Protein AF-A0A1V5VGR6-F1 (afdb_monomer_lite)

Foldseek 3Di:
DDDDDDDDDDDDDDDDDDDDDPPDPPDDPPDPPPLFFDQLVSFAVDNDADPVGRRGDDDPDDDDPFAADPQADALVNDDQWDFQPQADPQWGTFIDRSSVVQQVCNLGRRPCLQAPPDDHPDDGDDLCVQADQDDDRRDPPRHHPVVSCCCSPVVLCCLFVVDPDPLQGTDGVPDDHDDDPDDFQDQQDWDWDQAVVLRQWIFIDGPCCCCQAVVDRPNVQNRNPRPNLRRHPCPDPPDDNDPPSCVVCVHNPNVCVVCVPPDPPVGIDSDHDPDPPPQCVVVVGGQPDQRVPDGSCLQQVPHPVDDQDPDPCSNVPDDWLVPDQCCVRVNDDDDPVRSPDTPCVQQPPHPRDDRACCVPDPPAGPPVHDDDD

Secondary structure (DSSP, 8-state):
---------------------------PPP------TT-HHHHBSSSS--SS---BPPP------SSPPTTPPPGGGS-SEEEE--S-TTBPPEEEEHHHHHHHHTTTTGGGGT-TT--TTSPPPPHHHHS-SS--TT-TTS--HHHHHHHHHHHHHHHHHS---GGGT--BTTPPPPP---PPP----EEEEE-GGGTT-EEEEEHHHHHHTS---HHHHHTT--THHHH-TT--TT-PPPPPHHHHTSSTTTTHHHHTT--GGGTEESSPPP--S--GGGGT----TTTTTS-GGGT-TT-SSSPPP-STHHHHSS-STTT--HHHHTS-PPPHHHHSS-HHHHSTT-TTSPP-GGGTSTT--TTTSPPP-

Structure (mmCIF, N/CA/C/O backbone):
data_AF-A0A1V5VGR6-F1
#
_entry.id   AF-A0A1V5VGR6-F1
#
loop_
_atom_site.group_PDB
_atom_site.id
_atom_site.type_symbol
_atom_site.label_atom_id
_atom_site.label_alt_id
_atom_site.label_comp_id
_atom_site.label_asym_id
_atom_site.label_entity_id
_atom_site.label_seq_id
_atom_site.pdbx_PDB_ins_code
_atom_site.Cartn_x
_atom_site.Cartn_y
_atom_site.Cartn_z
_atom_site.occupancy
_atom_site.B_iso_or_equiv
_atom_site.auth_seq_id
_atom_site.auth_comp_id
_atom_site.auth_asym_id
_atom_site.auth_atom_id
_atom_site.pdbx_PDB_model_num
ATOM 1 N N . MET A 1 1 ? -33.603 81.632 56.320 1.00 37.22 1 MET A N 1
ATOM 2 C CA . MET A 1 1 ? -32.709 82.493 57.133 1.00 37.22 1 MET A CA 1
ATOM 3 C C . MET A 1 1 ? -31.324 82.509 56.490 1.00 37.22 1 MET A C 1
ATOM 5 O O . MET A 1 1 ? -30.999 81.512 55.868 1.00 37.22 1 MET A O 1
ATOM 9 N N . LEU A 1 2 ? -30.582 83.622 56.616 1.00 36.50 2 LEU A N 1
ATOM 10 C CA . LEU A 1 2 ? -29.109 83.786 56.507 1.00 36.50 2 LEU A CA 1
ATOM 11 C C . LEU A 1 2 ? -28.358 82.795 55.570 1.00 36.50 2 LEU A C 1
ATOM 13 O O . LEU A 1 2 ? -28.169 81.640 55.922 1.00 36.50 2 LEU A O 1
ATOM 17 N N . SER A 1 3 ? -27.983 83.173 54.337 1.00 35.38 3 SER A N 1
ATOM 18 C CA . SER A 1 3 ? -26.787 83.988 53.983 1.00 35.38 3 SER A CA 1
ATOM 19 C C . SER A 1 3 ? -25.470 83.308 54.399 1.00 35.38 3 SER A C 1
ATOM 21 O O . SER A 1 3 ? -25.303 82.980 55.568 1.00 35.38 3 SER A O 1
ATOM 23 N N . LYS A 1 4 ? -24.519 83.017 53.495 1.00 37.50 4 LYS A N 1
ATOM 24 C CA . LYS A 1 4 ? -23.559 83.922 52.799 1.00 37.50 4 LYS A CA 1
ATOM 25 C C . LYS A 1 4 ? -22.909 83.152 51.614 1.00 37.50 4 LYS A C 1
ATOM 27 O O . LYS A 1 4 ? -22.883 81.932 51.689 1.00 37.50 4 LYS A O 1
ATOM 32 N N . PHE A 1 5 ? -22.320 83.697 50.537 1.00 34.00 5 PHE A N 1
ATOM 33 C CA . PHE A 1 5 ? -22.155 85.048 49.951 1.00 34.00 5 PHE A CA 1
ATOM 34 C C . PHE A 1 5 ? -22.025 84.876 48.401 1.00 34.00 5 PHE A C 1
ATOM 36 O O . PHE A 1 5 ? -21.950 83.744 47.925 1.00 34.00 5 PHE A O 1
ATOM 43 N N . LYS A 1 6 ? -21.991 85.950 47.593 1.00 34.44 6 LYS A N 1
ATOM 44 C CA . LYS A 1 6 ? -21.875 85.905 46.106 1.00 34.44 6 LYS A CA 1
ATOM 45 C C . LYS A 1 6 ? -20.919 87.005 45.574 1.00 34.44 6 LYS A C 1
ATOM 47 O O . LYS A 1 6 ? -20.571 87.894 46.344 1.00 34.44 6 LYS A O 1
ATOM 52 N N . ILE A 1 7 ? -20.697 87.013 44.241 1.00 37.25 7 ILE A N 1
ATOM 53 C CA . ILE A 1 7 ? -20.136 88.100 43.376 1.00 37.25 7 ILE A CA 1
ATOM 54 C C . ILE A 1 7 ? -18.585 88.196 43.344 1.00 37.25 7 ILE A C 1
ATOM 56 O O . ILE A 1 7 ? -17.992 88.065 44.411 1.00 37.25 7 ILE A O 1
ATOM 60 N N . PRO A 1 8 ? -17.911 88.530 42.206 1.00 48.94 8 PRO A N 1
ATOM 61 C CA . PRO A 1 8 ? -18.209 88.393 40.754 1.00 48.94 8 PRO A CA 1
ATOM 62 C C . PRO A 1 8 ? -17.253 87.353 40.079 1.00 48.94 8 PRO A C 1
ATOM 64 O O . PRO A 1 8 ? -16.530 86.662 40.783 1.00 48.94 8 PRO A O 1
ATOM 67 N N . GLY A 1 9 ? -17.160 87.128 38.756 1.00 32.28 9 GLY A N 1
ATOM 68 C CA . GLY A 1 9 ? -17.941 87.592 37.594 1.00 32.28 9 GLY A CA 1
ATOM 69 C C . GLY A 1 9 ? -17.104 88.293 36.498 1.00 32.28 9 GLY A C 1
ATOM 70 O O . GLY A 1 9 ? -16.565 89.355 36.778 1.00 32.28 9 GLY A O 1
ATOM 71 N N . ILE A 1 10 ? -17.131 87.768 35.250 1.00 37.75 10 ILE A N 1
ATOM 72 C CA . ILE A 1 10 ? -16.552 88.351 33.999 1.00 37.75 10 ILE A CA 1
ATOM 73 C C . ILE A 1 10 ? -14.993 88.332 34.016 1.00 37.75 10 ILE A C 1
ATOM 75 O O . ILE A 1 10 ? -14.391 88.720 35.003 1.00 37.75 10 ILE A O 1
ATOM 79 N N . THR A 1 11 ? -14.205 87.836 33.047 1.00 34.62 11 THR A N 1
ATOM 80 C CA . THR A 1 11 ? -14.301 87.537 31.586 1.00 34.62 11 THR A CA 1
ATOM 81 C C . THR A 1 11 ? -13.481 86.226 31.305 1.00 34.62 11 THR A C 1
ATOM 83 O O . THR A 1 11 ? -13.052 85.618 32.279 1.00 34.62 11 THR A O 1
ATOM 86 N N . ALA A 1 12 ? -13.169 85.660 30.118 1.00 33.19 12 ALA A N 1
ATOM 87 C CA . ALA A 1 12 ? -13.383 85.932 28.681 1.00 33.19 12 ALA A CA 1
ATOM 88 C C . ALA A 1 12 ? -13.268 84.630 27.825 1.00 33.19 12 ALA A C 1
ATOM 90 O O . ALA A 1 12 ? -12.940 83.572 28.347 1.00 33.19 12 ALA A O 1
ATOM 91 N N . LEU A 1 13 ? -13.471 84.775 26.504 1.00 34.59 13 LEU A N 1
ATOM 92 C CA . LEU A 1 13 ? -12.905 84.010 25.369 1.00 34.59 13 LEU A CA 1
ATOM 93 C C . LEU A 1 13 ? -12.919 82.460 25.389 1.00 34.59 13 LEU A C 1
ATOM 95 O O . LEU A 1 13 ? -12.053 81.804 25.959 1.00 34.59 13 LEU A O 1
ATOM 99 N N . VAL A 1 14 ? -13.821 81.878 24.589 1.00 38.44 14 VAL A N 1
ATOM 100 C CA . VAL A 1 14 ? -13.720 80.488 24.110 1.00 38.44 14 VAL A CA 1
ATOM 101 C C . VAL A 1 14 ? -12.973 80.476 22.774 1.00 38.44 14 VAL A C 1
ATOM 103 O O . VAL A 1 14 ? -13.405 81.132 21.829 1.00 38.44 14 VAL A O 1
ATOM 106 N N . VAL A 1 15 ? -11.895 79.694 22.673 1.00 36.66 15 VAL A N 1
ATOM 107 C CA . VAL A 1 15 ? -11.240 79.337 21.402 1.00 36.66 15 VAL A CA 1
ATOM 108 C C . VAL A 1 15 ? -11.080 77.819 21.350 1.00 36.66 15 VAL A C 1
ATOM 110 O O . VAL A 1 15 ? -10.752 77.178 22.345 1.00 36.66 15 VAL A O 1
ATOM 113 N N . THR A 1 16 ? -11.379 77.235 20.194 1.00 46.75 16 THR A N 1
ATOM 114 C CA . THR A 1 16 ? -11.487 75.787 19.985 1.00 46.75 16 THR A CA 1
ATOM 115 C C . THR A 1 16 ? -10.144 75.101 19.760 1.00 46.75 16 THR A C 1
ATOM 117 O O . THR A 1 16 ? -9.335 75.591 18.977 1.00 46.75 16 THR A O 1
ATOM 120 N N . LEU A 1 17 ? -10.004 73.870 20.259 1.00 37.22 17 LEU A N 1
ATOM 121 C CA . LEU A 1 17 ? -9.246 72.828 19.562 1.00 37.22 17 LEU A CA 1
ATOM 122 C C . LEU A 1 17 ? -9.955 71.477 19.747 1.00 37.22 17 LEU A C 1
ATOM 124 O O . LEU A 1 17 ? -10.416 71.162 20.842 1.00 37.22 17 LEU A O 1
ATOM 128 N N . GLY A 1 18 ? -10.114 70.716 18.663 1.00 42.09 18 GLY A N 1
ATOM 129 C CA . GLY A 1 18 ? -10.905 69.482 18.651 1.00 42.09 18 GLY A CA 1
ATOM 130 C C . GLY A 1 18 ? -10.063 68.215 18.807 1.00 42.09 18 GLY A C 1
ATOM 131 O O . GLY A 1 18 ? -8.934 68.152 18.328 1.00 42.09 18 GLY A O 1
ATOM 132 N N . ALA A 1 19 ? -10.653 67.179 19.404 1.00 39.41 19 ALA A N 1
ATOM 133 C CA . ALA A 1 19 ? -10.116 65.820 19.420 1.00 39.41 19 ALA A CA 1
ATOM 134 C C . ALA A 1 19 ? -11.198 64.840 18.935 1.00 39.41 19 ALA A C 1
ATOM 136 O O . ALA A 1 19 ? -12.081 64.439 19.693 1.00 39.41 19 ALA A O 1
ATOM 137 N N . ALA A 1 20 ? -11.154 64.477 17.652 1.00 40.44 20 ALA A N 1
ATOM 138 C CA . ALA A 1 20 ? -12.088 63.518 17.069 1.00 40.44 20 ALA A CA 1
ATOM 139 C C . ALA A 1 20 ? -11.688 62.084 17.456 1.00 40.44 20 ALA A C 1
ATOM 141 O O . ALA A 1 20 ? -10.832 61.475 16.816 1.00 40.44 20 ALA A O 1
ATOM 142 N N . MET A 1 21 ? -12.305 61.531 18.505 1.00 38.16 21 MET A N 1
ATOM 143 C CA . MET A 1 21 ? -12.135 60.114 18.838 1.00 38.16 21 MET A CA 1
ATOM 144 C C . MET A 1 21 ? -12.895 59.238 17.839 1.00 38.16 21 MET A C 1
ATOM 146 O O . MET A 1 21 ? -14.117 59.103 17.903 1.00 38.16 21 MET A O 1
ATOM 150 N N . ILE A 1 22 ? -12.151 58.621 16.920 1.00 39.50 22 ILE A N 1
ATOM 151 C CA . ILE A 1 22 ? -12.668 57.591 16.018 1.00 39.50 22 ILE A CA 1
ATOM 152 C C . ILE A 1 22 ? -12.921 56.326 16.845 1.00 39.50 22 ILE A C 1
ATOM 154 O O . ILE A 1 22 ? -12.018 55.523 17.079 1.00 39.50 22 ILE A O 1
ATOM 158 N N . PHE A 1 23 ? -14.163 56.141 17.292 1.00 37.88 23 PHE A N 1
ATOM 159 C CA . PHE A 1 23 ? -14.604 54.882 17.883 1.00 37.88 23 PHE A CA 1
ATOM 160 C C . PHE A 1 23 ? -14.699 53.812 16.795 1.00 37.88 23 PHE A C 1
ATOM 162 O O . PHE A 1 23 ? -15.735 53.640 16.156 1.00 37.88 23 PHE A O 1
ATOM 169 N N . ALA A 1 24 ? -13.607 53.074 16.594 1.00 36.62 24 ALA A N 1
ATOM 170 C CA . ALA A 1 24 ? -13.626 51.854 15.804 1.00 36.62 24 ALA A CA 1
ATOM 171 C C . ALA A 1 24 ? -14.587 50.849 16.463 1.00 36.62 24 ALA A C 1
ATOM 173 O O . ALA A 1 24 ? -14.276 50.264 17.504 1.00 36.62 24 ALA A O 1
ATOM 174 N N . SER A 1 25 ? -15.768 50.655 15.872 1.00 36.66 25 SER A N 1
ATOM 175 C CA . SER A 1 25 ? -16.687 49.596 16.282 1.00 36.66 25 SER A CA 1
ATOM 176 C C . SER A 1 25 ? -16.075 48.241 15.948 1.00 36.66 25 SER A C 1
ATOM 178 O O . SER A 1 25 ? -16.246 47.722 14.850 1.00 36.66 25 SER A O 1
ATOM 180 N N . ALA A 1 26 ? -15.370 47.658 16.916 1.00 35.12 26 ALA A N 1
ATOM 181 C CA . ALA A 1 26 ? -15.032 46.247 16.880 1.00 35.12 26 ALA A CA 1
ATOM 182 C C . ALA A 1 26 ? -16.340 45.443 16.867 1.00 35.12 26 ALA A C 1
ATOM 184 O O . ALA A 1 26 ? -17.045 45.372 17.880 1.00 35.12 26 ALA A O 1
ATOM 185 N N . GLU A 1 27 ? -16.678 44.863 15.714 1.00 35.22 27 GLU A N 1
ATOM 186 C CA . GLU A 1 27 ? -17.784 43.920 15.605 1.00 35.22 27 GLU A CA 1
ATOM 187 C C . GLU A 1 27 ? -17.536 42.775 16.588 1.00 35.22 27 GLU A C 1
ATOM 189 O O . GLU A 1 27 ? -16.586 42.000 16.453 1.00 35.22 27 GLU A O 1
ATOM 194 N N . LYS A 1 28 ? -18.375 42.682 17.625 1.00 33.06 28 LYS A N 1
ATOM 195 C CA . LYS A 1 28 ? -18.312 41.556 18.557 1.00 33.06 28 LYS A CA 1
ATOM 196 C C . LYS A 1 28 ? -18.567 40.286 17.741 1.00 33.06 28 LYS A C 1
ATOM 198 O O . LYS A 1 28 ? -19.611 40.230 17.086 1.00 33.06 28 LYS A O 1
ATOM 203 N N . PRO A 1 29 ? -17.673 39.279 17.770 1.00 33.53 29 PRO A N 1
ATOM 204 C CA . PRO A 1 29 ? -17.875 38.060 17.001 1.00 33.53 29 PRO A CA 1
ATOM 205 C C . PRO A 1 29 ? -19.223 37.460 17.391 1.00 33.53 29 PRO A C 1
ATOM 207 O O . PRO A 1 29 ? -19.496 37.264 18.578 1.00 33.53 29 PRO A O 1
ATOM 210 N N . SER A 1 30 ? -20.080 37.241 16.389 1.00 34.50 30 SER A N 1
ATOM 211 C CA . SER A 1 30 ? -21.463 36.819 16.604 1.00 34.50 30 SER A CA 1
ATOM 212 C C . SER A 1 30 ? -21.488 35.582 17.495 1.00 34.50 30 SER A C 1
ATOM 214 O O . SER A 1 30 ? -20.904 34.552 17.147 1.00 34.50 30 SER A O 1
ATOM 216 N N . ALA A 1 31 ? -22.120 35.705 18.665 1.00 36.91 31 ALA A N 1
ATOM 217 C CA . ALA A 1 31 ? -22.169 34.634 19.647 1.00 36.91 31 ALA A CA 1
ATOM 218 C C . ALA A 1 31 ? -22.858 33.426 19.007 1.00 36.91 31 ALA A C 1
ATOM 220 O O . ALA A 1 31 ? -24.071 33.443 18.773 1.00 36.91 31 ALA A O 1
ATOM 221 N N . SER A 1 32 ? -22.074 32.394 18.680 1.00 41.09 32 SER A N 1
ATOM 222 C CA . SER A 1 32 ? -22.598 31.203 18.024 1.00 41.09 32 SER A CA 1
ATOM 223 C C . SER A 1 32 ? -23.719 30.638 18.890 1.00 41.09 32 SER A C 1
ATOM 225 O O . SER A 1 32 ? -23.536 30.416 20.090 1.00 41.09 32 SER A O 1
ATOM 227 N N . LYS A 1 33 ? -24.912 30.470 18.299 1.00 43.81 33 LYS A N 1
ATOM 228 C CA . LYS A 1 33 ? -26.083 29.943 19.012 1.00 43.81 33 LYS A CA 1
ATOM 229 C C . LYS A 1 33 ? -25.670 28.628 19.659 1.00 43.81 33 LYS A C 1
ATOM 231 O O . LYS A 1 33 ? -25.401 27.662 18.945 1.00 43.81 33 LYS A O 1
ATOM 236 N N . GLN A 1 34 ? -25.555 28.626 20.988 1.00 41.47 34 GLN A N 1
ATOM 237 C CA . GLN A 1 34 ? -24.976 27.498 21.702 1.00 41.47 34 GLN A CA 1
ATOM 238 C C . GLN A 1 34 ? -25.782 26.244 21.377 1.00 41.47 34 GLN A C 1
ATOM 240 O O . GLN A 1 34 ? -26.989 26.184 21.602 1.00 41.47 34 GLN A O 1
ATOM 245 N N . ILE A 1 35 ? -25.091 25.255 20.809 1.00 45.81 35 ILE A N 1
ATOM 246 C CA . ILE A 1 35 ? -25.637 23.937 20.494 1.00 45.81 35 ILE A CA 1
ATOM 247 C C . ILE A 1 35 ? -25.940 23.259 21.833 1.00 45.81 35 ILE A C 1
ATOM 249 O O . ILE A 1 35 ? -25.047 22.648 22.430 1.00 45.81 35 ILE A O 1
ATOM 253 N N . LEU A 1 36 ? -27.175 23.448 22.312 1.00 45.81 36 LEU A N 1
ATOM 254 C CA . LEU A 1 36 ? -27.697 22.874 23.547 1.00 45.81 36 LEU A CA 1
ATOM 255 C C . LEU A 1 36 ? -27.819 21.347 23.380 1.00 45.81 36 LEU A C 1
ATOM 257 O O . LEU A 1 36 ? -28.554 20.894 22.491 1.00 45.81 36 LEU A O 1
ATOM 261 N N . PRO A 1 37 ? -27.114 20.550 24.203 1.00 48.41 37 PRO A N 1
ATOM 262 C CA . PRO A 1 37 ? -27.263 19.099 24.220 1.00 48.41 37 PRO A CA 1
ATOM 263 C C . PRO A 1 37 ? -28.696 18.679 24.585 1.00 48.41 37 PRO A C 1
ATOM 265 O O . PRO A 1 37 ? -29.406 19.398 25.286 1.00 48.41 37 PRO A O 1
ATOM 268 N N . GLY A 1 38 ? -29.118 17.498 24.127 1.00 56.50 38 GLY A N 1
ATOM 269 C CA . GLY A 1 38 ? -30.353 16.855 24.596 1.00 56.50 38 GLY A CA 1
ATOM 270 C C . GLY A 1 38 ? -31.677 17.289 23.948 1.00 56.50 38 GLY A C 1
ATOM 271 O O . GLY A 1 38 ? -32.722 16.841 24.410 1.00 56.50 38 GLY A O 1
ATOM 272 N N . LYS A 1 39 ? -31.679 18.107 22.883 1.00 66.81 39 LYS A N 1
ATOM 273 C CA . LYS A 1 39 ? -32.886 18.378 22.067 1.00 66.81 39 LYS A CA 1
ATOM 274 C C . LYS A 1 39 ? -32.809 17.720 20.690 1.00 66.81 39 LYS A C 1
ATOM 276 O O . LYS A 1 39 ? -31.741 17.681 20.082 1.00 66.81 39 LYS A O 1
ATOM 281 N N . CYS A 1 40 ? -33.944 17.241 20.178 1.00 68.50 40 CYS A N 1
ATOM 282 C CA . CYS A 1 40 ? -34.013 16.544 18.890 1.00 68.50 40 CYS A CA 1
ATOM 283 C C . CYS A 1 40 ? -33.659 17.485 17.728 1.00 68.50 40 CYS A C 1
ATOM 285 O O . CYS A 1 40 ? -32.845 17.151 16.869 1.00 68.50 40 CYS A O 1
ATOM 287 N N . GLU A 1 41 ? -34.175 18.712 17.759 1.00 70.81 41 GLU A N 1
ATOM 288 C CA . GLU A 1 41 ? -33.964 19.746 16.740 1.00 70.81 41 GLU A CA 1
ATOM 289 C C . GLU A 1 41 ? -32.490 20.148 16.588 1.00 70.81 41 GLU A C 1
ATOM 291 O O . GLU A 1 41 ? -32.109 20.699 15.554 1.00 70.81 41 GLU A O 1
ATOM 296 N N . THR A 1 42 ? -31.651 19.869 17.593 1.00 66.44 42 THR A N 1
ATOM 297 C CA . THR A 1 42 ? -30.200 20.091 17.553 1.00 66.44 42 THR A CA 1
ATOM 298 C C . THR A 1 42 ? -29.523 19.197 16.507 1.00 66.44 42 THR A C 1
ATOM 300 O O . THR A 1 42 ? -28.624 19.656 15.803 1.00 66.44 42 THR A O 1
ATOM 303 N N . CYS A 1 43 ? -29.977 17.947 16.362 1.00 68.56 43 CYS A N 1
ATOM 304 C CA . CYS A 1 43 ? -29.401 16.955 15.446 1.00 68.56 43 CYS A CA 1
ATOM 305 C C . CYS A 1 43 ? -30.274 16.691 14.210 1.00 68.56 43 CYS A C 1
ATOM 307 O O . CYS A 1 43 ? -29.750 16.293 13.173 1.00 68.56 43 CYS A O 1
ATOM 309 N N . HIS A 1 44 ? -31.582 16.938 14.293 1.00 73.75 44 HIS A N 1
ATOM 310 C CA . HIS A 1 44 ? -32.560 16.630 13.249 1.00 73.75 44 HIS A CA 1
ATOM 311 C C . HIS A 1 44 ? -33.164 17.908 12.645 1.00 73.75 44 HIS A C 1
ATOM 313 O O . HIS A 1 44 ? -33.338 18.912 13.342 1.00 73.75 44 HIS A O 1
ATOM 319 N N . VAL A 1 45 ? -33.477 17.898 11.342 1.00 76.00 45 VAL A N 1
ATOM 320 C CA . VAL A 1 45 ? -34.261 18.978 10.706 1.00 76.00 45 VAL A CA 1
ATOM 321 C C . VAL A 1 45 ? -35.742 18.908 11.082 1.00 76.00 45 VAL A C 1
ATOM 323 O O . VAL A 1 45 ? -36.371 19.956 11.200 1.00 76.00 45 VAL A O 1
ATOM 326 N N . ASN A 1 46 ? -36.256 17.703 11.344 1.00 70.88 46 ASN A N 1
ATOM 327 C CA . ASN A 1 46 ? -37.638 17.441 11.748 1.00 70.88 46 ASN A CA 1
ATOM 328 C C . ASN A 1 46 ? -37.708 17.187 13.265 1.00 70.88 46 ASN A C 1
ATOM 330 O O . ASN A 1 46 ? -36.850 16.492 13.806 1.00 70.88 46 ASN A O 1
ATOM 334 N N . SER A 1 47 ? -38.751 17.677 13.948 1.00 64.75 47 SER A N 1
ATOM 335 C CA . SER A 1 47 ? -38.947 17.440 15.395 1.00 64.75 47 SER A CA 1
ATOM 336 C C . SER A 1 47 ? -39.316 15.995 15.759 1.00 64.75 47 SER A C 1
ATOM 338 O O . SER A 1 47 ? -39.210 15.619 16.922 1.00 64.75 47 SER A O 1
ATOM 340 N N . ILE A 1 48 ? -39.735 15.176 14.787 1.00 69.06 48 ILE A N 1
ATOM 341 C CA . ILE A 1 48 ? -40.034 13.749 14.974 1.00 69.06 48 ILE A CA 1
ATOM 342 C C . ILE A 1 48 ? -39.315 12.952 13.868 1.00 69.06 48 ILE A C 1
ATOM 344 O O . ILE A 1 48 ? -39.877 12.770 12.787 1.00 69.06 48 ILE A O 1
ATOM 348 N N . PRO A 1 49 ? -38.056 12.525 14.080 1.00 64.75 49 PRO A N 1
ATOM 349 C CA . PRO A 1 49 ? -37.363 11.618 13.168 1.00 64.75 49 PRO A CA 1
ATOM 350 C C . PRO A 1 49 ? -37.899 10.184 13.301 1.00 64.75 49 PRO A C 1
ATOM 352 O O . PRO A 1 49 ? -38.449 9.799 14.333 1.00 64.75 49 PRO A O 1
ATOM 355 N N . THR A 1 50 ? -37.690 9.365 12.271 1.00 70.19 50 THR A N 1
ATOM 356 C CA . THR A 1 50 ? -38.062 7.940 12.254 1.00 70.19 50 THR A CA 1
ATOM 357 C C . THR A 1 50 ? -36.825 7.053 12.041 1.00 70.19 50 THR A C 1
ATOM 359 O O . THR A 1 50 ? -35.779 7.549 11.622 1.00 70.19 50 THR A O 1
ATOM 362 N N . PRO A 1 51 ? -36.890 5.733 12.301 1.00 61.19 51 PRO A N 1
ATOM 363 C CA . PRO A 1 51 ? -35.775 4.833 11.993 1.00 61.19 51 PRO A CA 1
ATOM 364 C C . PRO A 1 51 ? -35.475 4.705 10.489 1.00 61.19 51 PRO A C 1
ATOM 366 O O . PRO A 1 51 ? -34.346 4.391 10.123 1.00 61.19 51 PRO A O 1
ATOM 369 N N . SER A 1 52 ? -36.475 4.927 9.627 1.00 67.19 52 SER A N 1
ATOM 370 C CA . SER A 1 52 ? -36.382 4.826 8.163 1.00 67.19 52 SER A CA 1
ATOM 371 C C . SER A 1 52 ? -35.992 6.145 7.488 1.00 67.19 52 SER A C 1
ATOM 373 O O . SER A 1 52 ? -35.145 6.140 6.600 1.00 67.19 52 SER A O 1
ATOM 375 N N . ASP A 1 53 ? -36.551 7.272 7.935 1.00 68.06 53 ASP A N 1
ATOM 376 C CA . ASP A 1 53 ? -36.029 8.616 7.668 1.00 68.06 53 ASP A CA 1
ATOM 377 C C . ASP A 1 53 ? -35.590 9.265 8.983 1.00 68.06 53 ASP A C 1
ATOM 379 O O . ASP A 1 53 ? -36.399 9.789 9.758 1.00 68.06 53 ASP A O 1
ATOM 383 N N . SER A 1 54 ? -34.278 9.228 9.212 1.00 67.50 54 SER A N 1
ATOM 384 C CA . SER A 1 54 ? -33.647 9.822 10.388 1.00 67.50 54 SER A CA 1
ATOM 385 C C . SER A 1 54 ? -33.605 11.351 10.356 1.00 67.50 54 SER A C 1
ATOM 387 O O . SER A 1 54 ? -33.278 11.943 11.380 1.00 67.50 54 SER A O 1
ATOM 389 N N . ALA A 1 55 ? -33.914 12.010 9.231 1.00 74.25 55 ALA A N 1
ATOM 390 C CA . ALA A 1 55 ? -33.992 13.468 9.102 1.00 74.25 55 ALA A CA 1
ATOM 391 C C . ALA A 1 55 ? -32.801 14.239 9.724 1.00 74.25 55 ALA A C 1
ATOM 393 O O . ALA A 1 55 ? -32.972 15.316 10.302 1.00 74.25 55 ALA A O 1
ATOM 394 N N . LEU A 1 56 ? -31.587 13.678 9.671 1.00 72.50 56 LEU A N 1
ATOM 395 C CA . LEU A 1 56 ? -30.401 14.253 10.311 1.00 72.50 56 LEU A CA 1
ATOM 396 C C . LEU A 1 56 ? -29.928 15.527 9.596 1.00 72.50 56 LEU A C 1
ATOM 398 O O . LEU A 1 56 ? -29.819 15.582 8.369 1.00 72.50 56 LEU A O 1
ATOM 402 N N . ARG A 1 57 ? -29.571 16.554 10.375 1.00 66.81 57 ARG A N 1
ATOM 403 C CA . ARG A 1 57 ? -28.841 17.723 9.870 1.00 66.81 57 ARG A CA 1
ATOM 404 C C . ARG A 1 57 ? -27.480 17.265 9.355 1.00 66.81 57 ARG A C 1
ATOM 406 O O . ARG A 1 57 ? -26.780 16.511 10.031 1.00 66.81 57 ARG A O 1
ATOM 413 N N . LYS A 1 58 ? -27.059 17.772 8.190 1.00 56.56 58 LYS A N 1
ATOM 414 C CA . LYS A 1 58 ? -25.671 17.607 7.735 1.00 56.56 58 LYS A CA 1
ATOM 415 C C . LYS A 1 58 ? -24.737 18.174 8.804 1.00 56.56 58 LYS A C 1
ATOM 417 O O . LYS A 1 58 ? -24.882 19.330 9.200 1.00 56.56 58 LYS A O 1
ATOM 422 N N . CYS A 1 59 ? -23.817 17.342 9.284 1.00 53.72 59 CYS A N 1
ATOM 423 C CA . CYS A 1 59 ? -22.919 17.701 10.372 1.00 53.72 59 CYS A CA 1
ATOM 424 C C . CYS A 1 59 ? -22.034 18.893 9.951 1.00 53.72 59 CYS A C 1
ATOM 426 O O . CYS A 1 59 ? -21.361 18.794 8.926 1.00 53.72 59 CYS A O 1
ATOM 428 N N . PRO A 1 60 ? -21.997 20.008 10.707 1.00 49.59 60 PRO A N 1
ATOM 429 C CA . PRO A 1 60 ? -21.194 21.185 10.358 1.00 49.59 60 PRO A CA 1
ATOM 430 C C . PRO A 1 60 ? -19.707 21.035 10.732 1.00 49.59 60 PRO A C 1
ATOM 432 O O . PRO A 1 60 ? -18.955 22.008 10.687 1.00 49.59 60 PRO A O 1
ATOM 435 N N . VAL A 1 61 ? -19.283 19.849 11.182 1.00 53.56 61 VAL A N 1
ATOM 436 C CA . VAL A 1 61 ? -17.964 19.628 11.779 1.00 53.56 61 VAL A CA 1
ATOM 437 C C . VAL A 1 61 ? -16.869 19.592 10.719 1.00 53.56 61 VAL A C 1
ATOM 439 O O . VAL A 1 61 ? -16.862 18.736 9.844 1.00 53.56 61 VAL A O 1
ATOM 442 N N . TYR A 1 62 ? -15.913 20.504 10.900 1.00 49.75 62 TYR A N 1
ATOM 443 C CA . TYR A 1 62 ? -14.514 20.411 10.490 1.00 49.75 62 TYR A CA 1
ATOM 444 C C . TYR A 1 62 ? -14.247 19.855 9.081 1.00 49.75 62 TYR A C 1
ATOM 446 O O . TYR A 1 62 ? -13.953 18.676 8.896 1.00 49.75 62 TYR A O 1
ATOM 454 N N . HIS A 1 63 ? -14.218 20.756 8.099 1.00 51.44 63 HIS A N 1
ATOM 455 C CA . HIS A 1 63 ? -13.450 20.512 6.882 1.00 51.44 63 HIS A CA 1
ATOM 456 C C . HIS A 1 63 ? -11.958 20.573 7.262 1.00 51.44 63 HIS A C 1
ATOM 458 O O . HIS A 1 63 ? -11.505 21.655 7.650 1.00 51.44 63 HIS A O 1
ATOM 464 N N . PRO A 1 64 ? -11.182 19.473 7.188 1.00 53.25 64 PRO A N 1
ATOM 465 C CA . PRO A 1 64 ? -9.733 19.574 7.297 1.00 53.25 64 PRO A CA 1
ATOM 466 C C . PRO A 1 64 ? -9.179 20.431 6.146 1.00 53.25 64 PRO A C 1
ATOM 468 O O . PRO A 1 64 ? -9.827 20.548 5.097 1.00 53.25 64 PRO A O 1
ATOM 471 N N . PRO A 1 65 ? -7.987 21.034 6.303 1.00 54.16 65 PRO A N 1
ATOM 472 C CA . PRO A 1 65 ? -7.299 21.655 5.177 1.00 54.16 65 PRO A CA 1
ATOM 473 C C . PRO A 1 65 ? -7.122 20.638 4.036 1.00 54.16 65 PRO A C 1
ATOM 475 O O . PRO A 1 65 ? -6.934 19.448 4.279 1.00 54.16 65 PRO A O 1
ATOM 478 N N . LYS A 1 66 ? -7.159 21.113 2.781 1.00 51.72 66 LYS A N 1
ATOM 479 C CA . LYS A 1 66 ? -7.076 20.280 1.557 1.00 51.72 66 LYS A CA 1
ATOM 480 C C . LYS A 1 66 ? -5.749 19.513 1.379 1.00 51.72 66 LYS A C 1
ATOM 482 O O . LYS A 1 66 ? -5.582 18.813 0.389 1.00 51.72 66 LYS A O 1
ATOM 487 N N . ALA A 1 67 ? -4.810 19.693 2.298 1.00 56.75 67 ALA A N 1
ATOM 488 C CA . ALA A 1 67 ? -3.568 18.951 2.432 1.00 56.75 67 ALA A CA 1
ATOM 489 C C . ALA A 1 67 ? -3.178 18.938 3.919 1.00 56.75 67 ALA A C 1
ATOM 491 O O . ALA A 1 67 ? -3.562 19.843 4.668 1.00 56.75 67 ALA A O 1
ATOM 492 N N . SER A 1 68 ? -2.377 17.957 4.344 1.00 59.44 68 SER A N 1
ATOM 493 C CA . SER A 1 68 ? -1.658 18.069 5.619 1.00 59.44 68 SER A CA 1
ATOM 494 C C . SER A 1 68 ? -0.797 19.337 5.628 1.00 59.44 68 SER A C 1
ATOM 496 O O . SER A 1 68 ? -0.169 19.634 4.611 1.00 59.44 68 SER A O 1
ATOM 498 N N . PRO A 1 69 ? -0.697 20.059 6.758 1.00 62.75 69 PRO A N 1
ATOM 499 C CA . PRO A 1 69 ? 0.302 21.105 6.911 1.00 62.75 69 PRO A CA 1
ATOM 500 C C . PRO A 1 69 ? 1.719 20.560 6.715 1.00 62.75 69 PRO A C 1
ATOM 502 O O . PRO A 1 69 ? 2.022 19.426 7.094 1.00 62.75 69 PRO A O 1
ATOM 505 N N . GLU A 1 70 ? 2.605 21.408 6.204 1.00 59.00 70 GLU A N 1
ATOM 506 C CA . GLU A 1 70 ? 4.044 21.166 6.243 1.00 59.00 70 GLU A CA 1
ATOM 507 C C . GLU A 1 70 ? 4.497 20.953 7.700 1.00 59.00 70 GLU A C 1
ATOM 509 O O . GLU A 1 70 ? 4.029 21.637 8.616 1.00 59.00 70 GLU A O 1
ATOM 514 N N . ASN A 1 71 ? 5.436 20.027 7.923 1.00 67.94 71 ASN A N 1
ATOM 515 C CA . ASN A 1 71 ? 5.901 19.598 9.255 1.00 67.94 71 ASN A CA 1
ATOM 516 C C . ASN A 1 71 ? 4.855 18.818 10.091 1.00 67.94 71 ASN A C 1
ATOM 518 O O . ASN A 1 71 ? 4.813 18.900 11.323 1.00 67.94 71 ASN A O 1
ATOM 522 N N . MET A 1 72 ? 4.005 18.029 9.428 1.00 74.00 72 MET A N 1
ATOM 523 C CA . MET A 1 72 ? 3.293 16.915 10.065 1.00 74.00 72 MET A CA 1
ATOM 524 C C . MET A 1 72 ? 4.224 15.696 10.229 1.00 74.00 72 MET A C 1
ATOM 526 O O . MET A 1 72 ? 5.149 15.519 9.438 1.00 74.00 72 MET A O 1
ATOM 530 N N . LEU A 1 73 ? 3.977 14.846 11.234 1.00 79.44 73 LEU A N 1
ATOM 531 C CA . LEU A 1 73 ? 4.694 13.570 11.401 1.00 79.44 73 LEU A CA 1
ATOM 532 C C . LEU A 1 73 ? 4.427 12.625 10.218 1.00 79.44 73 LEU A C 1
ATOM 534 O O . LEU A 1 73 ? 3.301 12.562 9.719 1.00 79.44 73 LEU A O 1
ATOM 538 N N . A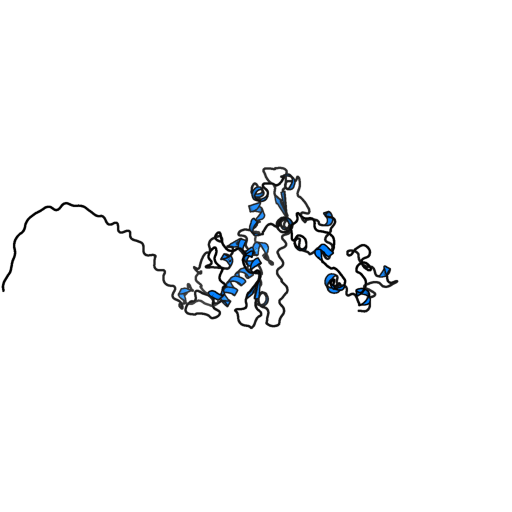RG A 1 74 ? 5.445 11.867 9.801 1.00 80.88 74 ARG A N 1
ATOM 539 C CA . ARG A 1 74 ? 5.380 10.944 8.656 1.00 80.88 74 ARG A CA 1
ATOM 540 C C . ARG A 1 74 ? 4.927 9.540 9.096 1.00 80.88 74 ARG A C 1
ATOM 542 O O . ARG A 1 74 ? 5.041 9.214 10.281 1.00 80.88 74 ARG A O 1
ATOM 549 N N . PRO A 1 75 ? 4.441 8.673 8.184 1.00 82.38 75 PRO A N 1
ATOM 550 C CA . PRO A 1 75 ? 4.002 7.312 8.523 1.00 82.38 75 PRO A CA 1
ATOM 551 C C . PRO A 1 75 ? 5.045 6.469 9.276 1.00 82.38 75 PRO A C 1
ATOM 553 O O . PRO A 1 75 ? 4.682 5.682 10.152 1.00 82.38 75 PRO A O 1
ATOM 556 N N . GLU A 1 76 ? 6.330 6.638 8.956 1.00 80.88 76 GLU A N 1
ATOM 557 C CA . GLU A 1 76 ? 7.475 5.958 9.574 1.00 80.88 76 GLU A CA 1
ATOM 558 C C . GLU A 1 76 ? 7.861 6.484 10.965 1.00 80.88 76 GLU A C 1
ATOM 560 O O . GLU A 1 76 ? 8.510 5.760 11.718 1.00 80.88 76 GLU A O 1
ATOM 565 N N . ASP A 1 77 ? 7.439 7.700 11.331 1.00 83.12 77 ASP A N 1
ATOM 566 C CA . ASP A 1 77 ? 7.706 8.286 12.654 1.00 83.12 77 ASP A CA 1
ATOM 567 C C . ASP A 1 77 ? 6.774 7.695 13.738 1.00 83.12 77 ASP A C 1
ATOM 569 O O . ASP A 1 77 ? 6.979 7.901 14.936 1.00 83.12 77 ASP A O 1
ATOM 573 N N . GLY A 1 78 ? 5.737 6.951 13.327 1.00 78.00 78 GLY A N 1
ATOM 574 C CA . GLY A 1 78 ? 4.782 6.273 14.203 1.00 78.00 78 GLY A CA 1
ATOM 575 C C . GLY A 1 78 ? 5.001 4.752 14.307 1.00 78.00 78 GLY A C 1
ATOM 576 O O . GLY A 1 78 ? 5.511 4.122 13.379 1.00 78.00 78 GLY A O 1
ATOM 577 N N . PRO A 1 79 ? 4.557 4.102 15.403 1.00 79.81 79 PRO A N 1
ATOM 578 C CA . PRO A 1 79 ? 4.578 2.645 15.522 1.00 79.81 79 PRO A CA 1
ATOM 579 C C . PRO A 1 79 ? 3.875 1.946 14.349 1.00 79.81 79 PRO A C 1
ATOM 581 O O . PRO A 1 79 ? 2.738 2.262 14.001 1.00 79.81 79 PRO A O 1
ATOM 584 N N . ARG A 1 80 ? 4.539 0.945 13.755 1.00 80.50 80 ARG A N 1
ATOM 585 C CA . ARG A 1 80 ? 4.028 0.241 12.565 1.00 80.50 80 ARG A CA 1
ATOM 586 C C . ARG A 1 80 ? 2.701 -0.482 12.817 1.00 80.50 80 ARG A C 1
ATOM 588 O O . ARG A 1 80 ? 1.827 -0.481 11.956 1.00 80.50 80 ARG A O 1
ATOM 595 N N . MET A 1 81 ? 2.578 -1.114 13.983 1.00 80.56 81 MET A N 1
ATOM 596 C CA . MET A 1 81 ? 1.433 -1.929 14.386 1.00 80.56 81 MET A CA 1
ATOM 597 C C . MET A 1 81 ? 0.910 -1.473 15.748 1.00 80.56 81 MET A C 1
ATOM 599 O O . MET A 1 81 ? 1.695 -1.306 16.679 1.00 80.56 81 MET A O 1
ATOM 603 N N . PHE A 1 82 ? -0.410 -1.390 15.888 1.00 82.88 82 PHE A N 1
ATOM 604 C CA . PHE A 1 82 ? -1.100 -1.201 17.165 1.00 82.88 82 PHE A CA 1
ATOM 605 C C . PHE A 1 82 ? -2.055 -2.365 17.454 1.00 82.88 82 PHE A C 1
ATOM 607 O O . PHE A 1 82 ? -2.509 -3.063 16.543 1.00 82.88 82 PHE A O 1
ATOM 614 N N . ALA A 1 83 ? -2.392 -2.544 18.730 1.00 84.81 83 ALA A N 1
ATOM 615 C CA . ALA A 1 83 ? -3.520 -3.356 19.169 1.00 84.81 83 ALA A CA 1
ATOM 616 C C . ALA A 1 83 ? -4.623 -2.423 19.685 1.00 84.81 83 ALA A C 1
ATOM 618 O O . ALA A 1 83 ? -4.395 -1.659 20.621 1.00 84.81 83 ALA A O 1
ATOM 619 N N . LEU A 1 84 ? -5.810 -2.478 19.082 1.00 84.50 84 LEU A N 1
ATOM 620 C CA . LEU A 1 84 ? -6.990 -1.769 19.572 1.00 84.50 84 LEU A CA 1
ATOM 621 C C . LEU A 1 84 ? -7.688 -2.675 20.593 1.00 84.50 84 LEU A C 1
ATOM 623 O O . LEU A 1 84 ? -8.452 -3.571 20.233 1.00 84.50 84 LEU A O 1
ATOM 627 N N . ASP A 1 85 ? -7.347 -2.475 21.866 1.00 82.69 85 ASP A N 1
ATOM 628 C CA . ASP A 1 85 ? -7.741 -3.303 23.016 1.00 82.69 85 ASP A CA 1
ATOM 629 C C . ASP A 1 85 ? -8.751 -2.613 23.956 1.00 82.69 85 ASP A C 1
ATOM 631 O O . ASP A 1 85 ? -9.227 -3.216 24.912 1.00 82.69 85 ASP A O 1
ATOM 635 N N . LYS A 1 86 ? -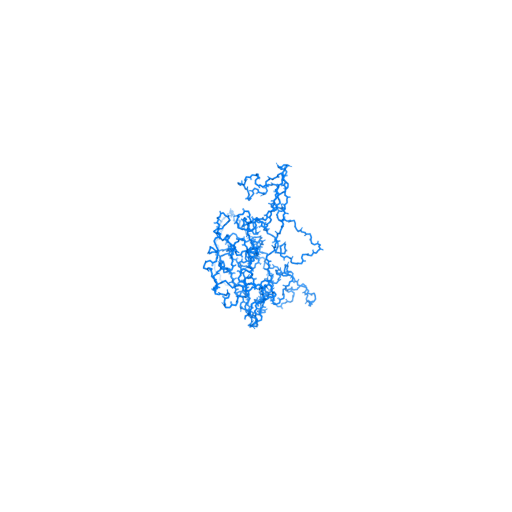9.094 -1.344 23.700 1.00 76.25 86 LYS A N 1
ATOM 636 C CA . LYS A 1 86 ? -9.910 -0.492 24.588 1.00 76.25 86 LYS A CA 1
ATOM 637 C C . LYS A 1 86 ? -11.427 -0.684 24.439 1.00 76.25 86 LYS A C 1
ATOM 639 O O . LYS A 1 86 ? -12.186 0.253 24.684 1.00 76.25 86 LYS A O 1
ATOM 644 N N . ILE A 1 87 ? -11.889 -1.868 24.040 1.00 68.19 87 ILE A N 1
ATOM 645 C CA . ILE A 1 87 ? -13.314 -2.228 23.927 1.00 68.19 87 ILE A CA 1
ATOM 646 C C . ILE A 1 87 ? -13.520 -3.622 24.541 1.00 68.19 87 ILE A C 1
ATOM 648 O O . ILE A 1 87 ? -12.612 -4.445 24.512 1.00 68.19 87 ILE A O 1
ATOM 652 N N . ASP A 1 88 ? -14.705 -3.839 25.120 1.00 64.50 88 ASP A N 1
ATOM 653 C CA . ASP A 1 88 ? -15.103 -4.998 25.932 1.00 64.50 88 ASP A CA 1
ATOM 654 C C . ASP A 1 88 ? -14.567 -6.376 25.472 1.00 64.50 88 ASP A C 1
ATOM 656 O O . ASP A 1 88 ? -14.561 -6.729 24.288 1.00 64.50 88 ASP A O 1
ATOM 660 N N . GLY A 1 89 ? -14.161 -7.187 26.456 1.00 67.56 89 GLY A N 1
ATOM 661 C CA . GLY A 1 89 ? -13.304 -8.372 26.340 1.00 67.56 89 GLY A CA 1
ATOM 662 C C . GLY A 1 89 ? -13.925 -9.613 25.687 1.00 67.56 89 GLY A C 1
ATOM 663 O O . GLY A 1 89 ? -13.393 -10.716 25.856 1.00 67.56 89 GLY A O 1
ATOM 664 N N . LYS A 1 90 ? -15.033 -9.445 24.956 1.00 74.25 90 LYS A N 1
ATOM 665 C CA . LYS A 1 90 ? -15.702 -10.463 24.130 1.00 74.25 90 LYS A CA 1
ATOM 666 C C . LYS A 1 90 ? -14.885 -10.849 22.888 1.00 74.25 90 LYS A C 1
ATOM 668 O O . LYS A 1 90 ? -14.944 -11.994 22.436 1.00 74.25 90 LYS A O 1
ATOM 673 N N . TYR A 1 91 ? -14.103 -9.911 22.356 1.00 79.25 91 TYR A N 1
ATOM 674 C CA . TYR A 1 91 ? -13.252 -10.106 21.181 1.00 79.25 91 TYR A CA 1
ATOM 675 C C . TYR A 1 91 ? -11.766 -9.994 21.535 1.00 79.25 91 TYR A C 1
ATOM 677 O O . TYR A 1 91 ? -11.389 -9.401 22.544 1.00 79.25 91 TYR A O 1
ATOM 685 N N . ALA A 1 92 ? -10.907 -10.564 20.691 1.00 79.50 92 ALA A N 1
ATOM 686 C CA . ALA A 1 92 ? -9.478 -10.282 20.724 1.00 79.50 92 ALA A CA 1
ATOM 687 C C . ALA A 1 92 ? -9.195 -8.847 20.213 1.00 79.50 92 ALA A C 1
ATOM 689 O O . ALA A 1 92 ? -9.943 -8.357 19.358 1.00 79.50 92 ALA A O 1
ATOM 690 N N . PRO A 1 93 ? -8.114 -8.185 20.679 1.00 82.44 93 PRO A N 1
ATOM 691 C CA . PRO A 1 93 ? -7.725 -6.862 20.192 1.00 82.44 93 PRO A CA 1
ATOM 692 C C . PRO A 1 93 ? -7.505 -6.829 18.676 1.00 82.44 93 PRO A C 1
ATOM 694 O O . PRO A 1 93 ? -6.839 -7.707 18.117 1.00 82.44 93 PRO A O 1
ATOM 697 N N . VAL A 1 94 ? -8.020 -5.791 18.013 1.00 85.12 94 VAL A N 1
ATOM 698 C CA . VAL A 1 94 ? -7.8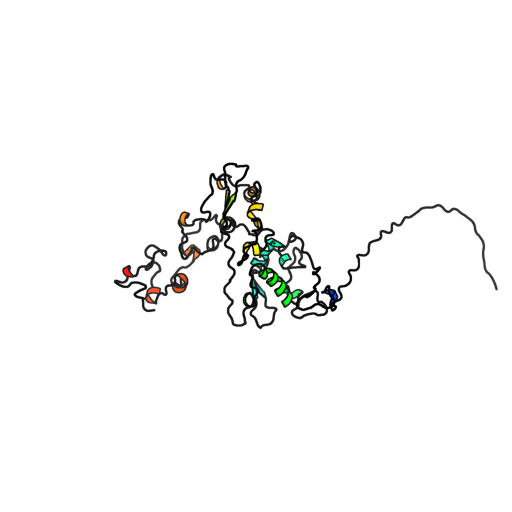55 -5.621 16.561 1.00 85.12 94 VAL A CA 1
ATOM 699 C C . VAL A 1 94 ? -6.415 -5.203 16.271 1.00 85.12 94 VAL A C 1
ATOM 701 O O . VAL A 1 94 ? -5.929 -4.219 16.830 1.00 85.12 94 VAL A O 1
ATOM 704 N N . LYS A 1 95 ? -5.716 -5.937 15.399 1.00 83.62 95 LYS A N 1
ATOM 705 C CA . LYS A 1 95 ? -4.353 -5.589 14.972 1.00 83.62 95 LYS A CA 1
ATOM 706 C C . LYS A 1 95 ? -4.411 -4.585 13.824 1.00 83.62 95 LYS A C 1
ATOM 708 O O . LYS A 1 95 ? -4.813 -4.938 12.721 1.00 83.62 95 LYS A O 1
ATOM 713 N N . PHE A 1 96 ? -3.981 -3.357 14.083 1.00 85.62 96 PHE A N 1
ATOM 714 C CA . PHE A 1 96 ? -4.032 -2.246 13.136 1.00 85.62 96 PHE A CA 1
ATOM 715 C C . PHE A 1 96 ? -2.634 -1.939 12.580 1.00 85.62 96 PHE A C 1
ATOM 717 O O . PHE A 1 96 ? -1.734 -1.582 13.339 1.00 85.62 96 PHE A O 1
ATOM 724 N N . ASP A 1 97 ? -2.444 -2.090 11.266 1.00 85.25 97 ASP A N 1
ATOM 725 C CA . ASP A 1 97 ? -1.209 -1.723 10.549 1.00 85.25 97 ASP A CA 1
ATOM 726 C C . ASP A 1 97 ? -1.231 -0.219 10.248 1.00 85.25 97 ASP A C 1
ATOM 728 O O . ASP A 1 97 ? -1.634 0.213 9.165 1.00 85.25 97 ASP A O 1
ATOM 732 N N . HIS A 1 98 ? -0.888 0.584 11.258 1.00 88.62 98 HIS A N 1
ATOM 733 C CA . HIS A 1 98 ? -0.922 2.045 11.185 1.00 88.62 98 HIS A CA 1
ATOM 734 C C . HIS A 1 98 ? -0.033 2.580 10.067 1.00 88.62 98 HIS A C 1
ATOM 736 O O . HIS A 1 98 ? -0.467 3.479 9.356 1.00 88.62 98 HIS A O 1
ATOM 742 N N . PHE A 1 99 ? 1.157 2.001 9.860 1.00 85.75 99 PHE A N 1
ATOM 743 C CA . PHE A 1 99 ? 2.060 2.446 8.796 1.00 85.75 99 PHE A CA 1
ATOM 744 C C . PHE A 1 99 ? 1.372 2.403 7.428 1.00 85.75 99 PHE A C 1
ATOM 746 O O . PHE A 1 99 ? 1.343 3.416 6.738 1.00 85.75 99 PHE A O 1
ATOM 753 N N . LYS A 1 100 ? 0.745 1.273 7.058 1.00 83.38 100 LYS A N 1
ATOM 754 C CA . LYS A 1 100 ? 0.026 1.185 5.776 1.00 83.38 100 LYS A CA 1
ATOM 755 C C . LYS A 1 100 ? -1.120 2.188 5.672 1.00 83.38 100 LYS A C 1
ATOM 757 O O . LYS A 1 100 ? -1.287 2.787 4.616 1.00 83.38 100 LYS A O 1
ATOM 762 N N . HIS A 1 101 ? -1.907 2.365 6.735 1.00 87.06 101 HIS A N 1
ATOM 763 C CA . HIS A 1 101 ? -3.049 3.284 6.703 1.00 87.06 101 HIS A CA 1
ATOM 764 C C . HIS A 1 101 ? -2.604 4.747 6.611 1.00 87.06 101 HIS A C 1
ATOM 766 O O . HIS A 1 101 ? -3.171 5.493 5.821 1.00 87.06 101 HIS A O 1
ATOM 772 N N . ALA A 1 102 ? -1.579 5.148 7.368 1.00 86.81 102 ALA A N 1
ATOM 773 C CA . ALA A 1 102 ? -1.008 6.490 7.317 1.00 86.81 102 ALA A CA 1
ATOM 774 C C . ALA A 1 102 ? -0.350 6.782 5.957 1.00 86.81 102 ALA A C 1
ATOM 776 O O . ALA A 1 102 ? -0.512 7.879 5.432 1.00 86.81 102 ALA A O 1
ATOM 777 N N . ASP A 1 103 ? 0.323 5.791 5.365 1.00 83.44 103 ASP A N 1
ATOM 778 C CA . ASP A 1 103 ? 0.932 5.891 4.038 1.00 83.44 103 ASP A CA 1
ATOM 779 C C . ASP A 1 103 ? -0.112 6.028 2.914 1.00 83.44 103 ASP A C 1
ATOM 781 O O . ASP A 1 103 ? -0.075 6.984 2.144 1.00 83.44 103 ASP A O 1
ATOM 785 N N . HIS A 1 104 ? -1.132 5.162 2.873 1.00 81.50 104 HIS A N 1
ATOM 786 C CA . HIS A 1 104 ? -2.211 5.287 1.879 1.00 81.50 104 HIS A CA 1
ATOM 787 C C . HIS A 1 104 ? -3.037 6.566 2.093 1.00 81.50 104 HIS A C 1
ATOM 789 O O . HIS A 1 104 ? -3.530 7.152 1.132 1.00 81.50 104 HIS A O 1
ATOM 795 N N . ALA A 1 105 ? -3.151 7.052 3.332 1.00 83.62 105 ALA A N 1
ATOM 796 C CA . ALA A 1 105 ? -3.798 8.326 3.626 1.00 83.62 105 ALA A CA 1
ATOM 797 C C . ALA A 1 105 ? -3.047 9.541 3.045 1.00 83.62 105 ALA A C 1
ATOM 799 O O . ALA A 1 105 ? -3.676 10.581 2.846 1.00 83.62 105 ALA A O 1
ATOM 800 N N . GLN A 1 106 ? -1.754 9.427 2.702 1.00 80.12 106 GLN A N 1
ATOM 801 C CA . GLN A 1 106 ? -1.020 10.480 1.980 1.00 80.12 106 GLN A CA 1
ATOM 802 C C . GLN A 1 106 ? -1.619 10.772 0.593 1.00 80.12 106 GLN A C 1
ATOM 804 O O . GLN A 1 106 ? -1.504 11.897 0.120 1.00 80.12 106 GLN A O 1
ATOM 809 N N . MET A 1 107 ? -2.323 9.803 -0.012 1.00 77.62 107 MET A N 1
ATOM 810 C CA . MET A 1 107 ? -3.081 9.977 -1.262 1.00 77.62 107 MET A CA 1
ATOM 811 C C . MET A 1 107 ? -4.364 10.809 -1.094 1.00 77.62 107 MET A C 1
ATOM 813 O O . MET A 1 107 ? -5.058 11.074 -2.073 1.00 77.62 107 MET A O 1
ATOM 817 N N . GLN A 1 108 ? -4.709 11.196 0.135 1.00 77.62 108 GLN A N 1
ATOM 818 C CA . GLN A 1 108 ? -5.862 12.024 0.495 1.00 77.62 108 GLN A CA 1
ATOM 819 C C . GLN A 1 108 ? -5.383 13.174 1.405 1.00 77.62 108 GLN A C 1
ATOM 821 O O . GLN A 1 108 ? -4.381 13.818 1.107 1.00 77.62 108 GLN A O 1
ATOM 826 N N . ASN A 1 109 ? -6.042 13.443 2.535 1.00 79.62 109 ASN A N 1
ATOM 827 C CA . ASN A 1 109 ? -5.682 14.548 3.436 1.00 79.62 109 ASN A CA 1
ATOM 828 C C . ASN A 1 109 ? -4.531 14.189 4.408 1.00 79.62 109 ASN A C 1
ATOM 830 O O . ASN A 1 109 ? -4.442 14.743 5.505 1.00 79.62 109 ASN A O 1
ATOM 834 N N . GLY A 1 110 ? -3.678 13.217 4.065 1.00 83.06 110 GLY A N 1
ATOM 835 C CA . GLY A 1 110 ? -2.617 12.704 4.937 1.00 83.06 110 GLY A CA 1
ATOM 836 C C . GLY A 1 110 ? -3.160 12.244 6.291 1.00 83.06 110 GLY A C 1
ATOM 837 O O . GLY A 1 110 ? -4.225 11.628 6.371 1.00 83.06 110 GLY A O 1
ATOM 838 N N . CYS A 1 111 ? -2.467 12.596 7.376 1.00 84.38 111 CYS A N 1
ATOM 839 C CA . CYS A 1 111 ? -2.872 12.290 8.752 1.00 84.38 111 CYS A CA 1
ATOM 840 C C . CYS A 1 111 ? -4.322 12.712 9.067 1.00 84.38 111 CYS A C 1
ATOM 842 O O . CYS A 1 111 ? -5.015 12.015 9.810 1.00 84.38 111 CYS A O 1
ATOM 844 N N . TRP A 1 112 ? -4.806 13.808 8.469 1.00 83.44 112 TRP A N 1
ATOM 845 C CA . TRP A 1 112 ? -6.157 14.345 8.680 1.00 83.44 112 TRP A CA 1
ATOM 846 C C . TRP A 1 112 ? -7.274 13.486 8.084 1.00 83.44 112 TRP A C 1
ATOM 848 O O . TRP A 1 112 ? -8.440 13.702 8.401 1.00 83.44 112 TRP A O 1
ATOM 858 N N . THR A 1 113 ? -6.931 12.478 7.279 1.00 83.06 113 THR A N 1
ATOM 859 C CA . THR A 1 113 ? -7.869 11.437 6.832 1.00 83.06 113 THR A CA 1
ATOM 860 C C . THR A 1 113 ? -8.441 10.643 8.015 1.00 83.06 113 THR A C 1
ATOM 862 O O . THR A 1 113 ? -9.568 10.165 7.924 1.00 83.06 113 THR A O 1
ATOM 865 N N . CYS A 1 114 ? -7.697 10.537 9.130 1.00 86.94 114 CYS A N 1
ATOM 866 C CA . CYS A 1 114 ? -8.108 9.820 10.348 1.00 86.94 114 CYS A CA 1
ATOM 867 C C . CYS A 1 114 ? -8.019 10.659 11.638 1.00 86.94 114 CYS A C 1
ATOM 869 O O . CYS A 1 114 ? -8.768 10.408 12.580 1.00 86.94 114 CYS A O 1
ATOM 871 N N . HIS A 1 115 ? -7.101 11.628 11.716 1.00 87.44 115 HIS A N 1
ATOM 872 C CA . HIS A 1 115 ? -6.817 12.389 12.935 1.00 87.44 115 HIS A CA 1
ATOM 873 C C . HIS A 1 115 ? -7.242 13.853 12.805 1.00 87.44 115 HIS A C 1
ATOM 875 O O . HIS A 1 115 ? -6.516 14.685 12.263 1.00 87.44 115 HIS A O 1
ATOM 881 N N . HIS A 1 116 ? -8.402 14.188 13.370 1.00 83.62 116 HIS A N 1
ATOM 882 C CA . HIS A 1 116 ? -8.791 15.580 13.598 1.00 83.62 116 HIS A CA 1
ATOM 883 C C . HIS A 1 116 ? -7.965 16.237 14.727 1.00 83.62 116 HIS A C 1
ATOM 885 O O . HIS A 1 116 ? -7.241 15.561 15.461 1.00 83.62 116 HIS A O 1
ATOM 891 N N . HIS A 1 117 ? -8.082 17.561 14.874 1.00 79.88 117 HIS A N 1
ATOM 892 C CA . HIS A 1 117 ? -7.508 18.376 15.964 1.00 79.88 117 HIS A CA 1
ATOM 893 C C . HIS A 1 117 ? -5.993 18.226 16.233 1.00 79.88 117 HIS A C 1
ATOM 895 O O . HIS A 1 117 ? -5.499 18.680 17.266 1.00 79.88 117 HIS A O 1
ATOM 901 N N . SER A 1 118 ? -5.238 17.615 15.320 1.00 75.56 118 SER A N 1
ATOM 902 C CA . SER A 1 118 ? -3.795 17.408 15.474 1.00 75.56 118 SER A CA 1
ATOM 903 C C . SER A 1 118 ? -3.012 18.674 15.099 1.00 75.56 118 SER A C 1
ATOM 905 O O . SER A 1 118 ? -3.529 19.561 14.425 1.00 75.56 118 SER A O 1
ATOM 907 N N . SER A 1 119 ? -1.771 18.812 15.567 1.00 75.69 119 SER A N 1
ATOM 908 C CA . SER A 1 119 ? -0.930 19.992 15.298 1.00 75.69 119 SER A CA 1
ATOM 909 C C . SER A 1 119 ? 0.396 19.585 14.649 1.00 75.69 119 SER A C 1
ATOM 911 O O . SER A 1 119 ? 0.924 18.534 15.021 1.00 75.69 119 SER A O 1
ATOM 913 N N . PRO A 1 120 ? 0.978 20.419 13.764 1.00 74.31 120 PRO A N 1
ATOM 914 C CA . PRO A 1 120 ? 2.339 20.219 13.265 1.00 74.31 120 PRO A CA 1
ATOM 915 C C . PRO A 1 120 ? 3.339 20.079 14.417 1.00 74.31 120 PRO A C 1
ATOM 917 O O . PRO A 1 120 ? 3.183 20.726 15.457 1.00 74.31 120 PRO A O 1
ATOM 920 N N . ASN A 1 121 ? 4.356 19.236 14.233 1.00 72.25 121 ASN A N 1
ATOM 921 C CA . ASN A 1 121 ? 5.411 18.956 15.217 1.00 72.25 121 ASN A CA 1
ATOM 922 C C . ASN A 1 121 ? 4.933 18.559 16.637 1.00 72.25 121 ASN A C 1
ATOM 924 O O . ASN A 1 121 ? 5.689 18.703 17.600 1.00 72.25 121 ASN A O 1
ATOM 928 N N . LYS A 1 122 ? 3.703 18.045 16.807 1.00 79.19 122 LYS A N 1
ATOM 929 C CA . LYS A 1 122 ? 3.214 17.500 18.089 1.00 79.19 122 LYS A CA 1
ATOM 930 C C . LYS A 1 122 ? 2.848 16.015 17.976 1.00 79.19 122 LYS A C 1
ATOM 932 O O . LYS A 1 122 ? 2.379 15.593 16.920 1.00 79.19 122 LYS A O 1
ATOM 937 N N . PRO A 1 123 ? 2.994 15.223 19.060 1.00 81.25 123 PRO A N 1
ATOM 938 C CA . PRO A 1 123 ? 2.504 13.849 19.097 1.00 81.25 123 PRO A CA 1
ATOM 939 C C . PRO A 1 123 ? 1.008 13.785 18.777 1.00 81.25 123 PRO A C 1
ATOM 941 O O . PRO A 1 123 ? 0.201 14.484 19.394 1.00 81.25 123 PRO A O 1
ATOM 944 N N . ILE A 1 124 ? 0.641 12.934 17.820 1.00 85.19 124 ILE A N 1
ATOM 945 C CA . ILE A 1 124 ? -0.753 12.721 17.425 1.00 85.19 124 ILE A CA 1
ATOM 946 C C . ILE A 1 124 ? -1.468 11.934 18.544 1.00 85.19 124 ILE A C 1
ATOM 948 O O . ILE A 1 124 ? -1.011 10.846 18.907 1.00 85.19 124 ILE A O 1
ATOM 952 N N . PRO A 1 125 ? -2.570 12.449 19.123 1.00 86.44 125 PRO A N 1
ATOM 953 C CA . PRO A 1 125 ? -3.255 11.785 20.225 1.00 86.44 125 PRO A CA 1
ATOM 954 C C . PRO A 1 125 ? -4.034 10.546 19.759 1.00 86.44 125 PRO A C 1
ATOM 956 O O . PRO A 1 125 ? -4.618 10.512 18.674 1.00 86.44 125 PRO A O 1
ATOM 959 N N . SER A 1 126 ? -4.091 9.528 20.621 1.00 88.31 126 SER A N 1
ATOM 960 C CA . SER A 1 126 ? -4.951 8.358 20.400 1.00 88.31 126 SER A CA 1
ATOM 961 C C . SER A 1 126 ? -6.432 8.719 20.549 1.00 88.31 126 SER A C 1
ATOM 963 O O . SER A 1 126 ? -6.786 9.523 21.408 1.00 88.31 126 SER A O 1
ATOM 965 N N . CYS A 1 127 ? -7.316 8.059 19.796 1.00 89.56 127 CYS A N 1
ATOM 966 C CA . CYS A 1 127 ? -8.767 8.288 19.852 1.00 89.56 127 CYS A CA 1
ATOM 967 C C . CYS A 1 127 ? -9.320 8.268 21.294 1.00 89.56 127 CYS A C 1
ATOM 969 O O . CYS A 1 127 ? -10.180 9.073 21.645 1.00 89.56 127 CYS A O 1
ATOM 971 N N . ALA A 1 128 ? -8.781 7.384 22.143 1.00 89.31 128 ALA A N 1
ATOM 972 C CA . ALA A 1 128 ? -9.209 7.167 23.525 1.00 89.31 128 ALA A CA 1
ATOM 973 C C . ALA A 1 128 ? -8.896 8.321 24.503 1.00 89.31 128 ALA A C 1
ATOM 975 O O . ALA A 1 128 ? -9.450 8.345 25.605 1.00 89.31 128 ALA A O 1
ATOM 976 N N . SER A 1 129 ? -8.044 9.297 24.145 1.00 89.62 129 SER A N 1
ATOM 977 C CA . SER A 1 129 ? -7.854 10.479 25.002 1.00 89.62 129 SER A CA 1
ATOM 978 C C . SER A 1 129 ? -9.128 11.323 25.061 1.00 89.62 129 SER A C 1
ATOM 980 O O . SER A 1 129 ? -9.514 11.785 26.137 1.00 89.62 129 SER A O 1
ATOM 982 N N . CYS A 1 130 ? -9.815 11.465 23.926 1.00 89.50 130 CYS A N 1
ATOM 983 C CA . CYS A 1 130 ? -11.015 12.287 23.775 1.00 89.50 130 CYS A CA 1
ATOM 984 C C . CYS A 1 130 ? -12.291 11.433 23.796 1.00 89.50 130 CYS A C 1
ATOM 986 O O . CYS A 1 130 ? -13.162 11.661 24.633 1.00 89.50 130 CYS A O 1
ATOM 988 N N . HIS A 1 131 ? -12.372 10.405 22.948 1.00 90.81 131 HIS A N 1
ATOM 989 C CA . HIS A 1 131 ? -13.525 9.512 22.867 1.00 90.81 131 HIS A CA 1
ATOM 990 C C . HIS A 1 131 ? -13.515 8.503 24.023 1.00 90.81 131 HIS A C 1
ATOM 992 O O . HIS A 1 131 ? -12.602 7.684 24.139 1.00 90.81 131 HIS A O 1
ATOM 998 N N . LYS A 1 132 ? -14.533 8.547 24.889 1.00 90.25 132 LYS A N 1
ATOM 999 C CA . LYS A 1 132 ? -14.674 7.635 26.039 1.00 90.25 132 LYS A CA 1
ATOM 1000 C C . LYS A 1 132 ? -15.421 6.357 25.650 1.00 90.25 132 LYS A C 1
ATOM 1002 O O . LYS A 1 132 ? -16.118 6.333 24.640 1.00 90.25 132 LYS A O 1
ATOM 1007 N N . GLN A 1 133 ? -15.252 5.281 26.418 1.00 88.12 133 GLN A N 1
ATOM 1008 C CA . GLN A 1 133 ? -15.976 4.020 26.185 1.00 88.12 133 GLN A CA 1
ATOM 1009 C C . GLN A 1 133 ? -17.488 4.216 26.366 1.00 88.12 133 GLN A C 1
ATOM 1011 O O . GLN A 1 133 ? -18.262 3.888 25.466 1.00 88.12 133 GLN A O 1
ATOM 1016 N N . GLU A 1 134 ? -17.866 4.822 27.491 1.00 87.69 134 GLU A N 1
ATOM 1017 C CA . GLU A 1 134 ? -19.248 5.140 27.845 1.00 87.69 134 GLU A CA 1
ATOM 1018 C C . GLU A 1 134 ? -19.760 6.421 27.182 1.00 87.69 134 GLU A C 1
ATOM 1020 O O . GLU A 1 134 ? -18.997 7.333 26.851 1.00 87.69 134 GLU A O 1
ATOM 1025 N N . LEU A 1 135 ? -21.083 6.488 27.006 1.00 84.31 135 LEU A N 1
ATOM 1026 C CA . LEU A 1 135 ? -21.775 7.642 26.438 1.00 84.31 135 LEU A CA 1
ATOM 1027 C C . LEU A 1 135 ? -21.999 8.725 27.501 1.00 84.31 135 LEU A C 1
ATOM 1029 O O . LEU A 1 135 ? -22.865 8.585 28.362 1.00 84.31 135 LEU A O 1
ATOM 1033 N N . VAL A 1 136 ? -21.282 9.840 27.369 1.00 83.50 136 VAL A N 1
ATOM 1034 C CA . VAL A 1 136 ? -21.594 11.095 28.067 1.00 83.50 136 VAL A CA 1
ATOM 1035 C C . VAL A 1 136 ? -22.807 11.722 27.372 1.00 83.50 136 VAL A C 1
ATOM 1037 O O . VAL A 1 136 ? -22.723 12.116 26.210 1.00 83.50 136 VAL A O 1
ATOM 1040 N N . ARG A 1 137 ? -23.962 11.778 28.044 1.00 78.00 137 ARG A N 1
ATOM 1041 C CA . ARG A 1 137 ? -25.215 12.293 27.448 1.00 78.00 137 ARG A CA 1
ATOM 1042 C C . ARG A 1 137 ? -25.232 13.819 27.362 1.00 78.00 137 ARG A C 1
ATOM 1044 O O . ARG A 1 137 ? -25.964 14.399 26.565 1.00 78.00 137 ARG A O 1
ATOM 1051 N N . GLU A 1 138 ? -24.392 14.442 28.173 1.00 78.81 138 GLU A N 1
ATOM 1052 C CA . GLU A 1 138 ? -24.212 15.874 28.344 1.00 78.81 138 GLU A CA 1
ATOM 1053 C C . GLU A 1 138 ? -23.375 16.479 27.202 1.00 78.81 138 GLU A C 1
ATOM 1055 O O . GLU A 1 138 ? -23.501 17.669 26.927 1.00 78.81 138 GLU A O 1
ATOM 1060 N N . ASP A 1 139 ? -22.575 15.672 26.489 1.00 72.38 139 ASP A N 1
ATOM 1061 C CA . ASP A 1 139 ? -21.858 16.093 25.280 1.00 72.38 139 ASP A CA 1
ATOM 1062 C C . ASP A 1 139 ? -21.993 15.086 24.128 1.00 72.38 139 ASP A C 1
ATOM 1064 O O . ASP A 1 139 ? -21.106 14.290 23.826 1.00 72.38 139 ASP A O 1
ATOM 1068 N N . LEU A 1 140 ? -23.114 15.190 23.415 1.00 75.12 140 LEU A N 1
ATOM 1069 C CA . LEU A 1 140 ? -23.403 14.391 22.221 1.00 75.12 140 LEU A CA 1
ATOM 1070 C C . LEU A 1 140 ? -22.528 14.749 20.997 1.00 75.12 140 LEU A C 1
ATOM 1072 O O . LEU A 1 140 ? -22.728 14.174 19.928 1.00 75.12 140 LEU A O 1
ATOM 1076 N N . LYS A 1 141 ? -21.583 15.699 21.105 1.00 77.94 141 LYS A N 1
ATOM 1077 C CA . LYS A 1 141 ? -20.681 16.088 19.999 1.00 77.94 141 LYS A CA 1
ATOM 1078 C C . LYS A 1 141 ? -19.489 15.141 19.868 1.00 77.94 141 LYS A C 1
ATOM 1080 O O . LYS A 1 141 ? -18.921 15.033 18.783 1.00 77.94 141 LYS A O 1
ATOM 1085 N N . VAL A 1 142 ? -19.112 14.460 20.952 1.00 84.19 142 VAL A N 1
ATOM 1086 C CA . VAL A 1 142 ? -18.010 13.493 20.980 1.00 84.19 142 VAL A CA 1
ATOM 1087 C C . VAL A 1 142 ? -18.598 12.076 21.013 1.00 84.19 142 VAL A C 1
ATOM 1089 O O . VAL A 1 142 ? -19.053 11.633 22.067 1.00 84.19 142 VAL A O 1
ATOM 1092 N N . PRO A 1 143 ? -18.607 11.328 19.890 1.00 89.25 143 PRO A N 1
ATOM 1093 C CA . PRO A 1 143 ? -19.084 9.946 19.891 1.00 89.25 143 PRO A CA 1
ATOM 1094 C C . PRO A 1 143 ? -18.229 9.065 20.812 1.00 89.25 143 PRO A C 1
ATOM 1096 O O . PRO A 1 143 ? -17.049 9.347 21.040 1.00 89.25 143 PRO A O 1
ATOM 1099 N N . THR A 1 144 ? -18.794 7.963 21.312 1.00 91.00 144 THR A N 1
ATOM 1100 C CA . THR A 1 144 ? -18.020 6.989 22.098 1.00 91.00 144 THR A CA 1
ATOM 1101 C C . THR A 1 144 ? -16.884 6.390 21.271 1.00 91.00 144 THR A C 1
ATOM 1103 O O . THR A 1 144 ? -16.949 6.342 20.044 1.00 91.00 144 THR A O 1
ATOM 1106 N N . LEU A 1 145 ? -15.852 5.866 21.928 1.00 90.50 145 LEU A N 1
ATOM 1107 C CA . LEU A 1 145 ? -14.693 5.238 21.289 1.00 90.50 145 LEU A CA 1
ATOM 1108 C C . LEU A 1 145 ? -15.108 4.112 20.330 1.00 90.50 145 LEU A C 1
ATOM 1110 O O . LEU A 1 145 ? -14.566 3.980 19.234 1.00 90.50 145 LEU A O 1
ATOM 1114 N N . LYS A 1 146 ? -16.138 3.347 20.714 1.00 89.44 146 LYS A N 1
ATOM 1115 C CA . LYS A 1 146 ? -16.761 2.326 19.867 1.00 89.44 146 LYS A CA 1
ATOM 1116 C C . LYS A 1 146 ? -17.441 2.934 18.638 1.00 89.44 146 LYS A C 1
ATOM 1118 O O . LYS A 1 146 ? -17.312 2.364 17.561 1.00 89.44 146 LYS A O 1
ATOM 1123 N N . ALA A 1 147 ? -18.165 4.043 18.768 1.00 89.19 147 ALA A N 1
ATOM 1124 C CA . ALA A 1 147 ? -18.790 4.703 17.622 1.00 89.19 147 ALA A CA 1
ATOM 1125 C C . ALA A 1 147 ? -17.737 5.331 16.690 1.00 89.19 147 ALA A C 1
ATOM 1127 O O . ALA A 1 147 ? -17.760 5.061 15.493 1.00 89.19 147 ALA A O 1
ATOM 1128 N N . ALA A 1 148 ? -16.756 6.050 17.244 1.00 90.19 148 ALA A N 1
ATOM 1129 C CA . ALA A 1 148 ? -15.677 6.699 16.500 1.00 90.19 148 ALA A CA 1
ATOM 1130 C C . ALA A 1 148 ? -14.883 5.712 15.623 1.00 90.19 148 ALA A C 1
ATOM 1132 O O . ALA A 1 148 ? -14.716 5.963 14.430 1.00 90.19 148 ALA A O 1
ATOM 1133 N N . TYR A 1 149 ? -14.462 4.560 16.170 1.00 90.00 149 TYR A N 1
ATOM 1134 C CA . TYR A 1 149 ? -13.789 3.527 15.372 1.00 90.00 149 TYR A CA 1
ATOM 1135 C C . TYR A 1 149 ? -14.693 2.948 14.275 1.00 90.00 149 TYR A C 1
ATOM 1137 O O . TYR A 1 149 ? -14.246 2.807 13.140 1.00 90.00 149 TYR A O 1
ATOM 1145 N N . HIS A 1 150 ? -15.956 2.620 14.571 1.00 89.19 150 HIS A N 1
ATOM 1146 C CA . HIS A 1 150 ? -16.833 2.024 13.557 1.00 89.19 150 HIS A CA 1
ATOM 1147 C C . HIS A 1 150 ? -17.221 3.009 12.448 1.00 89.19 150 HIS A C 1
ATOM 1149 O O . HIS A 1 150 ? -17.349 2.583 11.307 1.00 89.19 150 HIS A O 1
ATOM 1155 N N . GLN A 1 151 ? -17.363 4.303 12.736 1.00 88.12 151 GLN A N 1
ATOM 1156 C CA . GLN A 1 151 ? -17.556 5.318 11.698 1.00 88.12 151 GLN A CA 1
ATOM 1157 C C . GLN A 1 151 ? -16.285 5.431 10.842 1.00 88.12 151 GLN A C 1
ATOM 1159 O O . GLN A 1 151 ? -16.289 5.055 9.672 1.00 88.12 151 GLN A O 1
ATOM 1164 N N . GLN A 1 152 ? -15.156 5.814 11.447 1.00 87.50 152 GLN A N 1
ATOM 1165 C CA . GLN A 1 152 ? -13.904 6.070 10.725 1.00 87.50 152 GLN A CA 1
ATOM 1166 C C . GLN A 1 152 ? -13.406 4.863 9.908 1.00 87.50 152 GLN A C 1
ATOM 1168 O O . GLN A 1 152 ? -12.987 5.019 8.760 1.00 87.50 152 GLN A O 1
ATOM 1173 N N . CYS A 1 153 ? -13.435 3.655 10.480 1.00 86.75 153 CYS A N 1
ATOM 1174 C CA . CYS A 1 153 ? -12.931 2.463 9.802 1.00 86.75 153 CYS A CA 1
ATOM 1175 C C . CYS A 1 153 ? -13.945 1.893 8.803 1.00 86.75 153 CYS A C 1
ATOM 1177 O O . CYS A 1 153 ? -13.569 1.596 7.669 1.00 86.75 153 CYS A O 1
ATOM 1179 N N . LEU A 1 154 ? -15.222 1.734 9.184 1.00 86.69 154 LEU A N 1
ATOM 1180 C CA . LEU A 1 154 ? -16.179 1.061 8.301 1.00 86.69 154 LEU A CA 1
ATOM 1181 C C . LEU A 1 154 ? -16.649 1.965 7.160 1.00 86.69 154 LEU A C 1
ATOM 1183 O O . LEU A 1 154 ? -16.879 1.446 6.075 1.00 86.69 154 LEU A O 1
ATOM 1187 N N . ASP A 1 155 ? -16.764 3.283 7.346 1.00 80.94 155 ASP A N 1
ATOM 1188 C CA . ASP A 1 155 ? -17.187 4.175 6.255 1.00 80.94 155 ASP A CA 1
ATOM 1189 C C . ASP A 1 155 ? -16.120 4.270 5.151 1.00 80.94 155 ASP A C 1
ATOM 1191 O O . ASP A 1 155 ? -16.462 4.287 3.970 1.00 80.94 155 ASP A O 1
ATOM 1195 N N . CYS A 1 156 ? -14.833 4.180 5.511 1.00 79.62 156 CYS A N 1
ATOM 1196 C CA . CYS A 1 156 ? -13.753 3.958 4.548 1.00 79.62 156 CYS A CA 1
ATOM 1197 C C . CYS A 1 156 ? -13.853 2.566 3.893 1.00 79.62 156 CYS A C 1
ATOM 1199 O O . CYS A 1 156 ? -13.898 2.458 2.668 1.00 79.62 156 CYS A O 1
ATOM 1201 N N . HIS A 1 157 ? -13.922 1.491 4.688 1.00 81.56 157 HIS A N 1
ATOM 1202 C CA . HIS A 1 157 ? -13.882 0.120 4.164 1.00 81.56 157 HIS A CA 1
ATOM 1203 C C . HIS A 1 157 ? -15.085 -0.230 3.275 1.00 81.56 157 HIS A C 1
ATOM 1205 O O . HIS A 1 157 ? -14.893 -0.910 2.265 1.00 81.56 157 HIS A O 1
ATOM 1211 N N . LYS A 1 158 ? -16.300 0.260 3.568 1.00 78.88 158 LYS A N 1
ATOM 1212 C CA . LYS A 1 158 ? -17.491 0.093 2.707 1.00 78.88 158 LYS A CA 1
ATOM 1213 C C . LYS A 1 158 ? -17.215 0.498 1.259 1.00 78.88 158 LYS A C 1
ATOM 1215 O O . LYS A 1 158 ? -17.672 -0.185 0.350 1.00 78.88 158 LYS A O 1
ATOM 1220 N N . GLY A 1 159 ? -16.442 1.568 1.059 1.00 70.00 159 GLY A N 1
ATOM 1221 C CA . GLY A 1 159 ? -16.144 2.133 -0.256 1.00 70.00 159 GLY A CA 1
ATOM 1222 C C . GLY A 1 159 ? -15.195 1.312 -1.137 1.00 70.00 159 GLY A C 1
ATOM 1223 O O . GLY A 1 159 ? -15.045 1.661 -2.299 1.00 70.00 159 GLY A O 1
ATOM 1224 N N . TRP A 1 160 ? -14.540 0.258 -0.628 1.00 67.12 160 TRP A N 1
ATOM 1225 C CA . TRP A 1 160 ? -13.619 -0.566 -1.438 1.00 67.12 160 TRP A CA 1
ATOM 1226 C C . TRP A 1 160 ? -13.634 -2.070 -1.130 1.00 67.12 160 TRP A C 1
ATOM 1228 O O . TRP A 1 160 ? -13.333 -2.876 -2.005 1.00 67.12 160 TRP A O 1
ATOM 1238 N N . THR A 1 161 ? -14.001 -2.476 0.087 1.00 67.88 161 THR A N 1
ATOM 1239 C CA . THR A 1 161 ? -14.121 -3.898 0.467 1.00 67.88 161 THR A CA 1
ATOM 1240 C C . THR A 1 161 ? -15.496 -4.484 0.142 1.00 67.88 161 THR A C 1
ATOM 1242 O O . THR A 1 161 ? -15.611 -5.679 -0.126 1.00 67.88 161 THR A O 1
ATOM 1245 N N . GLY A 1 162 ? -16.555 -3.670 0.223 1.00 64.88 162 GLY A N 1
ATOM 1246 C CA . GLY A 1 162 ? -17.956 -4.104 0.182 1.00 64.88 162 GLY A CA 1
ATOM 1247 C C . GLY A 1 162 ? -18.426 -4.957 1.378 1.00 64.88 162 GLY A C 1
ATOM 1248 O O . GLY A 1 162 ? -19.629 -5.035 1.614 1.00 64.88 162 GLY A O 1
ATOM 1249 N N . ASP A 1 163 ? -17.515 -5.566 2.146 1.00 69.69 163 ASP A N 1
ATOM 1250 C CA . ASP A 1 163 ? -17.791 -6.323 3.371 1.00 69.69 163 ASP A CA 1
ATOM 1251 C C . ASP A 1 163 ? -17.188 -5.621 4.598 1.00 69.69 163 ASP A C 1
ATOM 1253 O O . ASP A 1 163 ? -15.972 -5.527 4.762 1.00 69.69 163 ASP A O 1
ATOM 1257 N N . THR A 1 164 ? -18.061 -5.176 5.501 1.00 76.81 164 THR A N 1
ATOM 1258 C CA . THR A 1 164 ? -17.695 -4.646 6.822 1.00 76.81 164 THR A CA 1
ATOM 1259 C C . THR A 1 164 ? -18.291 -5.475 7.961 1.00 76.81 164 THR A C 1
ATOM 1261 O O . THR A 1 164 ? -18.726 -4.934 8.980 1.00 76.81 164 THR A O 1
ATOM 1264 N N . SER A 1 165 ? -18.370 -6.794 7.776 1.00 81.50 165 SER A N 1
ATOM 1265 C CA . SER A 1 165 ? -18.795 -7.750 8.796 1.00 81.50 165 SER A CA 1
ATOM 1266 C C . SER A 1 165 ? -17.871 -7.734 10.018 1.00 81.50 165 SER A C 1
ATOM 1268 O O . SER A 1 165 ? -16.666 -7.490 9.927 1.00 81.50 165 SER A O 1
ATOM 1270 N N . CYS A 1 166 ? -18.426 -8.038 11.196 1.00 81.69 166 CYS A N 1
ATOM 1271 C CA . CYS A 1 166 ? -17.677 -8.001 12.456 1.00 81.69 166 CYS A CA 1
ATOM 1272 C C . CYS A 1 166 ? -16.420 -8.888 12.424 1.00 81.69 166 CYS A C 1
ATOM 1274 O O . CYS A 1 166 ? -15.395 -8.509 12.986 1.00 81.69 166 CYS A O 1
ATOM 1276 N N . ALA A 1 167 ? -16.491 -10.034 11.738 1.00 77.44 167 ALA A N 1
ATOM 1277 C CA . ALA A 1 167 ? -15.403 -11.003 11.610 1.00 77.44 167 ALA A CA 1
ATOM 1278 C C . ALA A 1 167 ? -14.222 -10.512 10.748 1.00 77.44 167 ALA A C 1
ATOM 1280 O O . ALA A 1 167 ? -13.115 -11.032 10.883 1.00 77.44 167 ALA A O 1
ATOM 1281 N N . GLY A 1 168 ? -14.426 -9.500 9.893 1.00 75.62 168 GLY A N 1
ATOM 1282 C CA . GLY A 1 168 ? -13.360 -8.887 9.094 1.00 75.62 168 GLY A CA 1
ATOM 1283 C C . GLY A 1 168 ? -12.363 -8.061 9.919 1.00 75.62 168 GLY A C 1
ATOM 1284 O O . GLY A 1 168 ? -11.237 -7.842 9.475 1.00 75.62 168 GLY A O 1
ATOM 1285 N N . CYS A 1 169 ? -12.749 -7.631 11.127 1.00 78.75 169 CYS A N 1
ATOM 1286 C CA . CYS A 1 169 ? -11.898 -6.853 12.038 1.00 78.75 169 CYS A CA 1
ATOM 1287 C C . CYS A 1 169 ? -11.703 -7.529 13.404 1.00 78.75 169 CYS A C 1
ATOM 1289 O O . CYS A 1 169 ? -10.593 -7.533 13.937 1.00 78.75 169 CYS A O 1
ATOM 1291 N N . HIS A 1 170 ? -12.762 -8.104 13.979 1.00 84.00 170 HIS A N 1
ATOM 1292 C CA . HIS A 1 170 ? -12.735 -8.754 15.286 1.00 84.00 170 HIS A CA 1
ATOM 1293 C C . HIS A 1 170 ? -12.663 -10.274 15.166 1.00 84.00 170 HIS A C 1
ATOM 1295 O O . HIS A 1 170 ? -13.431 -10.903 14.445 1.00 84.00 170 HIS A O 1
ATOM 1301 N N . VAL A 1 171 ? -11.796 -10.876 15.976 1.00 79.94 171 VAL A N 1
ATOM 1302 C CA . VAL A 1 171 ? -11.715 -12.329 16.151 1.00 79.94 171 VAL A CA 1
ATOM 1303 C C . VAL A 1 171 ? -12.323 -12.673 17.507 1.00 79.94 171 VAL A C 1
ATOM 1305 O O . VAL A 1 171 ? -11.985 -12.038 18.509 1.00 79.94 171 VAL A O 1
ATOM 1308 N N . SER A 1 172 ? -13.222 -13.657 17.570 1.00 78.00 172 SER A N 1
ATOM 1309 C CA . SER A 1 172 ? -13.788 -14.111 18.850 1.00 78.00 172 SER A CA 1
ATOM 1310 C C . SER A 1 172 ? -12.679 -14.656 19.749 1.00 78.00 172 SER A C 1
ATOM 1312 O O . SER A 1 172 ? -11.757 -15.325 19.278 1.00 78.00 172 SER A O 1
ATOM 1314 N N . LYS A 1 173 ? -12.753 -14.388 21.055 1.00 71.06 173 LYS A N 1
ATOM 1315 C CA . LYS A 1 173 ? -11.725 -14.815 22.013 1.00 71.06 173 LYS A CA 1
ATOM 1316 C C . LYS A 1 173 ? -11.535 -16.342 21.967 1.00 71.06 173 LYS A C 1
ATOM 1318 O O . LYS A 1 173 ? -12.473 -17.088 22.220 1.00 71.06 173 LYS A O 1
ATOM 1323 N N . GLY A 1 174 ? -10.328 -16.791 21.612 1.00 66.19 174 GLY A N 1
ATOM 1324 C CA . GLY A 1 174 ? -9.981 -18.211 21.423 1.00 66.19 174 GLY A CA 1
ATOM 1325 C C . GLY A 1 174 ? -9.956 -18.702 19.965 1.00 66.19 174 GLY A C 1
ATOM 1326 O O . GLY A 1 174 ? -9.419 -19.775 19.703 1.00 66.19 174 GLY A O 1
ATOM 1327 N N . GLN A 1 175 ? -10.465 -17.929 19.000 1.00 65.94 175 GLN A N 1
ATOM 1328 C CA . GLN A 1 175 ? -10.360 -18.249 17.570 1.00 65.94 175 GLN A CA 1
ATOM 1329 C C . GLN A 1 175 ? -9.059 -17.694 16.960 1.00 65.94 175 GLN A C 1
ATOM 1331 O O . GLN A 1 175 ? -8.449 -16.758 17.482 1.00 65.94 175 GLN A O 1
ATOM 1336 N N . LYS A 1 176 ? -8.618 -18.274 15.836 1.00 58.72 176 LYS A N 1
ATOM 1337 C CA . LYS A 1 176 ? -7.509 -17.734 15.030 1.00 58.72 176 LYS A CA 1
ATOM 1338 C C . LYS A 1 176 ? -8.052 -16.678 14.052 1.00 58.72 176 LYS A C 1
ATOM 1340 O O . LYS A 1 176 ? -9.160 -16.868 13.552 1.00 58.72 176 LYS A O 1
ATOM 1345 N N . PRO A 1 177 ? -7.299 -15.605 13.741 1.00 59.06 177 PRO A N 1
ATOM 1346 C CA . PRO A 1 177 ? -7.681 -14.681 12.678 1.00 59.06 177 PRO A CA 1
ATOM 1347 C C . PRO A 1 177 ? -7.823 -15.400 11.335 1.00 59.06 177 PRO A C 1
ATOM 1349 O O . PRO A 1 177 ? -7.055 -16.322 11.043 1.00 59.06 177 PRO A O 1
ATOM 1352 N N . ALA A 1 178 ? -8.746 -14.929 10.495 1.00 56.97 178 ALA A N 1
ATOM 1353 C CA . ALA A 1 178 ? -8.700 -15.237 9.072 1.00 56.97 178 ALA A CA 1
ATOM 1354 C C . ALA A 1 178 ? -7.349 -14.777 8.490 1.00 56.97 178 ALA A C 1
ATOM 1356 O O . ALA A 1 178 ? -6.770 -13.783 8.938 1.00 56.97 178 ALA A O 1
ATOM 1357 N N . ALA A 1 179 ? -6.827 -15.503 7.499 1.00 48.59 179 ALA A N 1
ATOM 1358 C CA . ALA A 1 179 ? -5.647 -15.052 6.764 1.00 48.59 179 ALA A CA 1
ATOM 1359 C C . ALA A 1 179 ? -5.937 -13.707 6.072 1.00 48.59 179 ALA A C 1
ATOM 1361 O O . ALA A 1 179 ? -7.078 -13.460 5.687 1.00 48.59 179 ALA A O 1
ATOM 1362 N N . ASN A 1 180 ? -4.917 -12.855 5.898 1.00 48.41 180 ASN A N 1
ATOM 1363 C CA . ASN A 1 180 ? -5.065 -11.547 5.243 1.00 48.41 180 ASN A CA 1
ATOM 1364 C C . ASN A 1 180 ? -5.736 -11.696 3.868 1.00 48.41 180 ASN A C 1
ATOM 1366 O O . ASN A 1 180 ? -5.101 -12.118 2.903 1.00 48.41 180 ASN A O 1
ATOM 1370 N N . ILE A 1 181 ? -7.018 -11.330 3.800 1.00 48.00 181 ILE A N 1
ATOM 1371 C CA . ILE A 1 181 ? -7.860 -11.467 2.604 1.00 48.00 181 ILE A CA 1
ATOM 1372 C C . ILE A 1 181 ? -7.456 -10.440 1.532 1.00 48.00 181 ILE A C 1
ATOM 1374 O O . ILE A 1 181 ? -7.583 -10.681 0.334 1.00 48.00 181 ILE A O 1
ATOM 1378 N N . TYR A 1 182 ? -6.919 -9.302 1.976 1.00 53.66 182 TYR A N 1
ATOM 1379 C CA . TYR A 1 182 ? -6.526 -8.176 1.139 1.00 53.66 182 TYR A CA 1
ATOM 1380 C C . TYR A 1 182 ? -5.145 -8.393 0.512 1.00 53.66 182 TYR A C 1
ATOM 1382 O O . TYR A 1 182 ? -4.108 -8.158 1.134 1.00 53.66 182 TYR A O 1
ATOM 1390 N N . GLN A 1 183 ? -5.147 -8.830 -0.747 1.00 53.41 183 GLN A N 1
ATOM 1391 C CA . GLN A 1 183 ? -3.988 -8.745 -1.636 1.00 53.41 183 GLN A CA 1
ATOM 1392 C C . GLN A 1 183 ? -3.962 -7.362 -2.300 1.00 53.41 183 GLN A C 1
ATOM 1394 O O . GLN A 1 183 ? -5.016 -6.817 -2.628 1.00 53.41 183 GLN A O 1
ATOM 1399 N N . SER A 1 184 ? -2.772 -6.801 -2.527 1.00 55.31 184 SER A N 1
ATOM 1400 C CA . SER A 1 184 ? -2.636 -5.540 -3.265 1.00 55.31 184 SER A CA 1
ATOM 1401 C C . SER A 1 184 ? -3.178 -5.681 -4.698 1.00 55.31 184 SER A C 1
ATOM 1403 O O . SER A 1 184 ? -2.908 -6.706 -5.338 1.00 55.31 184 SER A O 1
ATOM 1405 N N . PRO A 1 185 ? -3.889 -4.671 -5.235 1.00 57.41 185 PRO A N 1
ATOM 1406 C CA . PRO A 1 185 ? -4.372 -4.681 -6.612 1.00 57.41 185 PRO A CA 1
ATOM 1407 C C . PRO A 1 185 ? -3.233 -4.880 -7.617 1.00 57.41 185 PRO A C 1
ATOM 1409 O O . PRO A 1 185 ? -2.275 -4.108 -7.665 1.00 57.41 185 PRO A O 1
ATOM 1412 N N . LYS A 1 186 ? -3.327 -5.927 -8.443 1.00 55.91 186 LYS A N 1
ATOM 1413 C CA . LYS A 1 186 ? -2.326 -6.220 -9.479 1.00 55.91 186 LYS A CA 1
ATOM 1414 C C . LYS A 1 186 ? -2.612 -5.402 -10.734 1.00 55.91 186 LYS A C 1
ATOM 1416 O O . LYS A 1 186 ? -3.236 -5.895 -11.669 1.00 55.91 186 LYS A O 1
ATOM 1421 N N . SER A 1 187 ? -2.128 -4.163 -10.754 1.00 57.03 187 SER A N 1
ATOM 1422 C CA . SER A 1 187 ? -2.249 -3.260 -11.903 1.00 57.03 187 SER A CA 1
ATOM 1423 C C . SER A 1 187 ? -1.342 -3.698 -13.062 1.00 57.03 187 SER A C 1
ATOM 1425 O O . SER A 1 187 ? -0.223 -3.218 -13.245 1.00 57.03 187 SER A O 1
ATOM 1427 N N . SER A 1 188 ? -1.816 -4.643 -13.876 1.00 58.59 188 SER A N 1
ATOM 1428 C CA . SER A 1 188 ? -1.139 -5.096 -15.100 1.00 58.59 188 SER A CA 1
ATOM 1429 C C . SER A 1 188 ? -1.259 -4.100 -16.264 1.00 58.59 188 SER A C 1
ATOM 1431 O O . SER A 1 188 ? -1.234 -4.506 -17.425 1.00 58.59 188 SER A O 1
ATOM 1433 N N . GLU A 1 189 ? -1.459 -2.812 -15.983 1.00 67.88 189 GLU A N 1
ATOM 1434 C CA . GLU A 1 189 ? -1.815 -1.831 -17.003 1.00 67.88 189 GLU A CA 1
ATOM 1435 C C . GLU A 1 189 ? -0.582 -1.366 -17.796 1.00 67.88 189 GLU A C 1
ATOM 1437 O O . GLU A 1 189 ? 0.361 -0.778 -17.252 1.00 67.88 189 GLU A O 1
ATOM 1442 N N . LYS A 1 190 ? -0.617 -1.648 -19.104 1.00 77.56 190 LYS A N 1
ATOM 1443 C CA . LYS A 1 190 ? 0.259 -1.084 -20.135 1.00 77.56 190 LYS A CA 1
ATOM 1444 C C . LYS A 1 190 ? -0.456 0.122 -20.750 1.00 77.56 190 LYS A C 1
ATOM 1446 O O . LYS A 1 190 ? -1.597 -0.011 -21.187 1.00 77.56 190 LYS A O 1
ATOM 1451 N N . TYR A 1 191 ? 0.216 1.268 -20.802 1.00 77.81 191 TYR A N 1
ATOM 1452 C CA . TYR A 1 191 ? -0.265 2.479 -21.473 1.00 77.81 191 TYR A CA 1
ATOM 1453 C C . TYR A 1 191 ? 0.731 2.893 -22.560 1.00 77.81 191 TYR A C 1
ATOM 1455 O O . TYR A 1 191 ? 1.942 2.777 -22.374 1.00 77.81 191 TYR A O 1
ATOM 1463 N N . VAL A 1 192 ? 0.227 3.368 -23.699 1.00 81.19 192 VAL A N 1
ATOM 1464 C CA . VAL A 1 192 ? 1.043 3.735 -24.865 1.00 81.19 192 VAL A CA 1
ATOM 1465 C C . VAL A 1 192 ? 0.760 5.186 -25.218 1.00 81.19 192 VAL A C 1
ATOM 1467 O O . VAL A 1 192 ? -0.354 5.528 -25.611 1.00 81.19 192 VAL A O 1
ATOM 1470 N N . TYR A 1 193 ? 1.771 6.035 -25.079 1.00 78.56 193 TYR A N 1
ATOM 1471 C CA . TYR A 1 193 ? 1.675 7.468 -25.330 1.00 78.56 193 TYR A CA 1
ATOM 1472 C C . TYR A 1 193 ? 2.309 7.819 -26.675 1.00 78.56 193 TYR A C 1
ATOM 1474 O O . TYR A 1 193 ? 3.382 7.322 -27.021 1.00 78.56 193 TYR A O 1
ATOM 1482 N N . SER A 1 194 ? 1.644 8.697 -27.425 1.00 75.19 194 SER A N 1
ATOM 1483 C CA . SER A 1 194 ? 2.176 9.319 -28.642 1.00 75.19 194 SER A CA 1
ATOM 1484 C C . SER A 1 194 ? 2.467 10.781 -28.325 1.00 75.19 194 SER A C 1
ATOM 1486 O O . SER A 1 194 ? 1.553 11.509 -27.942 1.00 75.19 194 SER A O 1
ATOM 1488 N N . VAL A 1 195 ? 3.725 11.210 -28.437 1.00 70.38 195 VAL A N 1
ATOM 1489 C CA . VAL A 1 195 ? 4.144 12.564 -28.038 1.00 70.38 195 VAL A CA 1
ATOM 1490 C C . VAL A 1 195 ? 4.220 13.451 -29.288 1.00 70.38 195 VAL A C 1
ATOM 1492 O O . VAL A 1 195 ? 5.089 13.200 -30.123 1.00 70.38 195 VAL A O 1
ATOM 1495 N N . PRO A 1 196 ? 3.383 14.501 -29.446 1.00 65.12 196 PRO A N 1
ATOM 1496 C CA . PRO A 1 196 ? 3.307 15.278 -30.694 1.00 65.12 196 PRO A CA 1
ATOM 1497 C C . PRO A 1 196 ? 4.642 15.889 -31.149 1.00 65.12 196 PRO A C 1
ATOM 1499 O O . PRO A 1 196 ? 4.913 15.983 -32.342 1.00 65.12 196 PRO A O 1
ATOM 1502 N N . LYS A 1 197 ? 5.504 16.242 -30.188 1.00 67.69 197 LYS A N 1
ATOM 1503 C CA . LYS A 1 197 ? 6.860 16.783 -30.391 1.00 67.69 197 LYS A CA 1
ATOM 1504 C C . LYS A 1 197 ? 7.848 15.782 -31.018 1.00 67.69 197 LYS A C 1
ATOM 1506 O O . LYS A 1 197 ? 8.880 16.193 -31.536 1.00 67.69 197 LYS A O 1
ATOM 1511 N N . TYR A 1 198 ? 7.532 14.486 -30.986 1.00 69.75 198 TYR A N 1
ATOM 1512 C CA . TYR A 1 198 ? 8.344 13.386 -31.516 1.00 69.75 198 TYR A CA 1
ATOM 1513 C C . TYR A 1 198 ? 7.468 12.485 -32.402 1.00 69.75 198 TYR A C 1
ATOM 1515 O O . TYR A 1 198 ? 7.238 11.312 -32.097 1.00 69.75 198 TYR A O 1
ATOM 1523 N N . SER A 1 199 ? 6.962 13.070 -33.491 1.00 62.88 199 SER A N 1
ATOM 1524 C CA . SER A 1 199 ? 5.813 12.629 -34.304 1.00 62.88 199 SER A CA 1
ATOM 1525 C C . SER A 1 199 ? 5.819 11.191 -34.848 1.00 62.88 199 SER A C 1
ATOM 1527 O O . SER A 1 199 ? 4.762 10.706 -35.238 1.00 62.88 199 SER A O 1
ATOM 1529 N N . ASN A 1 200 ? 6.959 10.495 -34.838 1.00 75.25 200 ASN A N 1
ATOM 1530 C CA . ASN A 1 200 ? 7.105 9.104 -35.288 1.00 75.25 200 ASN A CA 1
ATOM 1531 C C . ASN A 1 200 ? 7.521 8.139 -34.156 1.00 75.25 200 ASN A C 1
ATOM 1533 O O . ASN A 1 200 ? 8.125 7.102 -34.424 1.00 75.25 200 ASN A O 1
ATOM 1537 N N . THR A 1 201 ? 7.259 8.479 -32.887 1.00 80.94 201 THR A N 1
ATOM 1538 C CA . THR A 1 201 ? 7.675 7.658 -31.734 1.00 80.94 201 THR A CA 1
ATOM 1539 C C . THR A 1 201 ? 6.558 7.406 -30.726 1.00 80.94 201 THR A C 1
ATOM 1541 O O . THR A 1 201 ? 5.688 8.249 -30.497 1.00 80.94 201 THR A O 1
ATOM 1544 N N . LYS A 1 202 ? 6.623 6.239 -30.082 1.00 83.12 202 LYS A N 1
ATOM 1545 C CA . LYS A 1 202 ? 5.754 5.814 -28.983 1.00 83.12 202 LYS A CA 1
ATOM 1546 C C . LYS A 1 202 ? 6.563 5.687 -27.696 1.00 83.12 202 LYS A C 1
ATOM 1548 O O . LYS A 1 202 ? 7.703 5.226 -27.727 1.00 83.12 202 LYS A O 1
ATOM 1553 N N . VAL A 1 203 ? 5.944 6.023 -26.567 1.00 82.25 203 VAL A N 1
ATOM 1554 C CA . VAL A 1 203 ? 6.460 5.738 -25.220 1.00 82.25 203 VAL A CA 1
ATOM 1555 C C . VAL A 1 203 ? 5.548 4.707 -24.566 1.00 82.25 203 VAL A C 1
ATOM 1557 O O . VAL A 1 203 ? 4.338 4.912 -24.485 1.00 82.25 203 VAL A O 1
ATOM 1560 N N . THR A 1 204 ? 6.111 3.581 -24.120 1.00 83.94 204 THR A N 1
ATOM 1561 C CA . THR A 1 204 ? 5.338 2.492 -23.493 1.00 83.94 204 THR A CA 1
ATOM 1562 C C . THR A 1 204 ? 5.555 2.490 -21.982 1.00 83.94 204 THR A C 1
ATOM 1564 O O . THR A 1 204 ? 6.651 2.203 -21.505 1.00 83.94 204 THR A O 1
ATOM 1567 N N . PHE A 1 205 ? 4.506 2.807 -21.230 1.00 80.88 205 PHE A N 1
ATOM 1568 C CA . PHE A 1 205 ? 4.483 2.812 -19.771 1.00 80.88 205 PHE A CA 1
ATOM 1569 C C . PHE A 1 205 ? 3.923 1.493 -19.234 1.00 80.88 205 PHE A C 1
ATOM 1571 O O . PHE A 1 205 ? 2.920 0.977 -19.727 1.00 80.88 205 PHE A O 1
ATOM 1578 N N . PHE A 1 206 ? 4.536 0.990 -18.164 1.00 80.50 206 PHE A N 1
ATOM 1579 C CA . PHE A 1 206 ? 4.114 -0.217 -17.457 1.00 80.50 206 PHE A CA 1
ATOM 1580 C C . PHE A 1 206 ? 3.937 0.093 -15.975 1.00 80.50 206 PHE A C 1
ATOM 1582 O O . PHE A 1 206 ? 4.918 0.398 -15.292 1.00 80.50 206 PHE A O 1
ATOM 1589 N N . HIS A 1 207 ? 2.708 -0.004 -15.466 1.00 78.19 207 HIS A N 1
ATOM 1590 C CA . HIS A 1 207 ? 2.393 0.397 -14.092 1.00 78.19 207 HIS A CA 1
ATOM 1591 C C . HIS A 1 207 ? 3.214 -0.382 -13.051 1.00 78.19 207 HIS A C 1
ATOM 1593 O O . HIS A 1 207 ? 3.917 0.218 -12.240 1.00 78.19 207 HIS A O 1
ATOM 1599 N N . ASN A 1 208 ? 3.182 -1.720 -13.100 1.00 74.38 208 ASN A N 1
ATOM 1600 C CA . ASN A 1 208 ? 3.941 -2.574 -12.175 1.00 74.38 208 ASN A CA 1
ATOM 1601 C C . ASN A 1 208 ? 5.454 -2.296 -12.195 1.00 74.38 208 ASN A C 1
ATOM 1603 O O . ASN A 1 208 ? 6.102 -2.405 -11.161 1.00 74.38 208 ASN A O 1
ATOM 1607 N N . SER A 1 209 ? 6.032 -1.908 -13.332 1.00 75.88 209 SER A N 1
ATOM 1608 C CA . SER A 1 209 ? 7.467 -1.614 -13.419 1.00 75.88 209 SER A CA 1
ATOM 1609 C C . SER A 1 209 ? 7.818 -0.318 -12.677 1.00 75.88 209 SER A C 1
ATOM 1611 O O . SER A 1 209 ? 8.852 -0.250 -12.018 1.00 75.88 209 SER A O 1
ATOM 1613 N N . HIS A 1 210 ? 6.931 0.680 -12.690 1.00 77.94 210 HIS A N 1
ATOM 1614 C CA . HIS A 1 210 ? 7.126 1.936 -11.957 1.00 77.94 210 HIS A CA 1
ATOM 1615 C C . HIS A 1 210 ? 7.027 1.756 -10.438 1.00 77.94 210 HIS A C 1
ATOM 1617 O O . HIS A 1 210 ? 7.901 2.242 -9.722 1.00 77.94 210 HIS A O 1
ATOM 1623 N N . VAL A 1 211 ? 6.062 0.973 -9.945 1.00 75.12 211 VAL A N 1
ATOM 1624 C CA . VAL A 1 211 ? 5.939 0.711 -8.497 1.00 75.12 211 VAL A CA 1
ATOM 1625 C C . VAL A 1 211 ? 6.894 -0.373 -7.971 1.00 75.12 211 VAL A C 1
ATOM 1627 O O . VAL A 1 211 ? 7.352 -0.267 -6.841 1.00 75.12 211 VAL A O 1
ATOM 1630 N N . SER A 1 212 ? 7.235 -1.409 -8.753 1.00 68.75 212 SER A N 1
ATOM 1631 C CA . SER A 1 212 ? 7.988 -2.584 -8.255 1.00 68.75 212 SER A CA 1
ATOM 1632 C C . SER A 1 212 ? 9.430 -2.725 -8.755 1.00 68.75 212 SER A C 1
ATOM 1634 O O . SER A 1 212 ? 10.171 -3.515 -8.178 1.00 68.75 212 SER A O 1
ATOM 1636 N N . PHE A 1 213 ? 9.846 -2.003 -9.803 1.00 68.62 213 PHE A N 1
ATOM 1637 C CA . PHE A 1 213 ? 11.242 -1.997 -10.281 1.00 68.62 213 PHE A CA 1
ATOM 1638 C C . PHE A 1 213 ? 11.903 -0.620 -10.123 1.00 68.62 213 PHE A C 1
ATOM 1640 O O . PHE A 1 213 ? 13.063 -0.540 -9.733 1.00 68.62 213 PHE A O 1
ATOM 1647 N N . TYR A 1 214 ? 11.165 0.466 -10.372 1.00 73.31 214 TYR A N 1
ATOM 1648 C CA . TYR A 1 214 ? 11.638 1.830 -10.104 1.00 73.31 214 TYR A CA 1
ATOM 1649 C C . TYR A 1 214 ? 11.310 2.324 -8.683 1.00 73.31 214 TYR A C 1
ATOM 1651 O O . TYR A 1 214 ? 11.881 3.321 -8.252 1.00 73.31 214 TYR A O 1
ATOM 1659 N N . GLY A 1 215 ? 10.454 1.612 -7.939 1.00 72.12 215 GLY A N 1
ATOM 1660 C CA . GLY A 1 215 ? 10.187 1.869 -6.518 1.00 72.12 215 GLY A CA 1
ATOM 1661 C C . GLY A 1 215 ? 9.444 3.175 -6.221 1.00 72.12 215 GLY A C 1
ATOM 1662 O O . GLY A 1 215 ? 9.596 3.710 -5.127 1.00 72.12 215 GLY A O 1
ATOM 1663 N N . LEU A 1 216 ? 8.683 3.709 -7.183 1.00 77.00 216 LEU A N 1
ATOM 1664 C CA . LEU A 1 216 ? 7.925 4.951 -7.008 1.00 77.00 216 LEU A CA 1
ATOM 1665 C C . LEU A 1 216 ? 6.731 4.737 -6.068 1.00 77.00 216 LEU A C 1
ATOM 1667 O O . LEU A 1 216 ? 6.048 3.710 -6.152 1.00 77.00 216 LEU A O 1
ATOM 1671 N N . ASN A 1 217 ? 6.447 5.711 -5.200 1.00 75.81 217 ASN A N 1
ATOM 1672 C CA . ASN A 1 217 ? 5.343 5.600 -4.252 1.00 75.81 217 ASN A CA 1
ATOM 1673 C C . ASN A 1 217 ? 4.007 5.815 -4.970 1.00 75.81 217 ASN A C 1
ATOM 1675 O O . ASN A 1 217 ? 3.909 6.564 -5.943 1.00 75.81 217 ASN A O 1
ATOM 1679 N N . CYS A 1 218 ? 2.939 5.205 -4.450 1.00 76.69 218 CYS A N 1
ATOM 1680 C CA . CYS A 1 218 ? 1.608 5.345 -5.044 1.00 76.69 218 CYS A CA 1
ATOM 1681 C C . CYS A 1 218 ? 1.168 6.817 -5.102 1.00 76.69 218 CYS A C 1
ATOM 1683 O O . CYS A 1 218 ? 0.613 7.242 -6.112 1.00 76.69 218 CYS A O 1
ATOM 1685 N N . ASN A 1 219 ? 1.464 7.600 -4.058 1.00 73.69 219 ASN A N 1
ATOM 1686 C CA . ASN A 1 219 ? 1.087 9.011 -3.952 1.00 73.69 219 ASN A CA 1
ATOM 1687 C C . ASN A 1 219 ? 1.785 9.922 -4.978 1.00 73.69 219 ASN A C 1
ATOM 1689 O O . ASN A 1 219 ? 1.153 10.837 -5.497 1.00 73.69 219 ASN A O 1
ATOM 1693 N N . ASP A 1 220 ? 3.044 9.632 -5.331 1.00 75.62 220 ASP A N 1
ATOM 1694 C CA . ASP A 1 220 ? 3.853 10.443 -6.262 1.00 75.62 220 ASP A CA 1
ATOM 1695 C C . ASP A 1 220 ? 3.180 10.587 -7.638 1.00 75.62 220 ASP A C 1
ATOM 1697 O O . ASP A 1 220 ? 3.392 11.564 -8.354 1.00 75.62 220 ASP A O 1
ATOM 1701 N N . CYS A 1 221 ? 2.339 9.610 -7.994 1.00 76.00 221 CYS A N 1
ATOM 1702 C CA . CYS A 1 221 ? 1.403 9.707 -9.107 1.00 76.00 221 CYS A CA 1
ATOM 1703 C C . CYS A 1 221 ? -0.032 9.993 -8.637 1.00 76.00 221 CYS A C 1
ATOM 1705 O O . CYS A 1 221 ? -0.644 10.950 -9.099 1.00 76.00 221 CYS A O 1
ATOM 1707 N N . HIS A 1 222 ? -0.586 9.157 -7.755 1.00 75.19 222 HIS A N 1
ATOM 1708 C CA . HIS A 1 222 ? -2.020 9.058 -7.453 1.00 75.19 222 HIS A CA 1
ATOM 1709 C C . HIS A 1 222 ? -2.504 9.972 -6.310 1.00 75.19 222 HIS A C 1
ATOM 1711 O O . HIS A 1 222 ? -3.460 9.633 -5.608 1.00 75.19 222 HIS A O 1
ATOM 1717 N N . ALA A 1 223 ? -1.887 11.141 -6.133 1.00 75.06 223 ALA A N 1
ATOM 1718 C CA . ALA A 1 223 ? -2.377 12.172 -5.222 1.00 75.06 223 ALA A CA 1
ATOM 1719 C C . ALA A 1 223 ? -3.848 12.533 -5.522 1.00 75.06 223 ALA A C 1
ATOM 1721 O O . ALA A 1 223 ? -4.227 12.802 -6.662 1.00 75.06 223 ALA A O 1
ATOM 1722 N N . GLY A 1 224 ? -4.698 12.507 -4.493 1.00 71.94 224 GLY A N 1
ATOM 1723 C CA . GLY A 1 224 ? -6.144 12.727 -4.594 1.00 71.94 224 GLY A CA 1
ATOM 1724 C C . GLY A 1 224 ? -6.969 11.510 -5.043 1.00 71.94 224 GLY A C 1
ATOM 1725 O O . GLY A 1 224 ? -8.199 11.571 -4.984 1.00 71.94 224 GLY A O 1
ATOM 1726 N N . ALA A 1 225 ? -6.356 10.391 -5.450 1.00 73.19 225 ALA A N 1
ATOM 1727 C CA . ALA A 1 225 ? -7.094 9.201 -5.880 1.00 73.19 225 ALA A CA 1
ATOM 1728 C C . ALA A 1 225 ? -7.709 8.443 -4.690 1.00 73.19 225 ALA A C 1
ATOM 1730 O O . ALA A 1 225 ? -7.052 8.206 -3.674 1.00 73.19 225 ALA A O 1
ATOM 1731 N N . SER A 1 226 ? -8.977 8.041 -4.813 1.00 74.06 226 SER A N 1
ATOM 1732 C CA . SER A 1 226 ? -9.673 7.285 -3.767 1.00 74.06 226 SER A CA 1
ATOM 1733 C C . SER A 1 226 ? -9.168 5.841 -3.681 1.00 74.06 226 SER A C 1
ATOM 1735 O O . SER A 1 226 ? -8.764 5.249 -4.681 1.00 74.06 226 SER A O 1
ATOM 1737 N N . CYS A 1 227 ? -9.254 5.226 -2.496 1.00 74.31 227 CYS A N 1
ATOM 1738 C CA . CYS A 1 227 ? -8.856 3.826 -2.297 1.00 74.31 227 CYS A CA 1
ATOM 1739 C C . CYS A 1 227 ? -9.600 2.876 -3.257 1.00 74.31 227 CYS A C 1
ATOM 1741 O O . CYS A 1 227 ? -9.004 1.953 -3.811 1.00 74.31 227 CYS A O 1
ATOM 1743 N N . ALA A 1 228 ? -10.886 3.151 -3.505 1.00 72.31 228 ALA A N 1
ATOM 1744 C CA . ALA A 1 228 ? -11.754 2.405 -4.415 1.00 72.31 228 ALA A CA 1
ATOM 1745 C C . ALA A 1 228 ? -11.213 2.334 -5.854 1.00 72.31 228 ALA A C 1
ATOM 1747 O O . ALA A 1 228 ? -11.310 1.284 -6.485 1.00 72.31 228 ALA A O 1
ATOM 1748 N N . ALA A 1 229 ? -10.574 3.407 -6.343 1.00 70.31 229 ALA A N 1
ATOM 1749 C CA . ALA A 1 229 ? -10.033 3.479 -7.703 1.00 70.31 229 ALA A CA 1
ATOM 1750 C C . ALA A 1 229 ? -8.977 2.396 -8.001 1.00 70.31 229 ALA A C 1
ATOM 1752 O O . ALA A 1 229 ? -8.771 2.050 -9.164 1.00 70.31 229 ALA A O 1
ATOM 1753 N N . CYS A 1 230 ? -8.345 1.845 -6.958 1.00 71.38 230 CYS A N 1
ATOM 1754 C CA . CYS A 1 230 ? -7.438 0.703 -7.053 1.00 71.38 230 CYS A CA 1
ATOM 1755 C C . CYS A 1 230 ? -8.031 -0.583 -6.449 1.00 71.38 230 CYS A C 1
ATOM 1757 O O . CYS A 1 230 ? -7.776 -1.664 -6.973 1.00 71.38 230 CYS A O 1
ATOM 1759 N N . HIS A 1 231 ? -8.777 -0.492 -5.342 1.00 71.56 231 HIS A N 1
ATOM 1760 C CA . HIS A 1 231 ? -9.115 -1.643 -4.493 1.00 71.56 231 HIS A CA 1
ATOM 1761 C C . HIS A 1 231 ? -10.518 -2.245 -4.677 1.00 71.56 231 HIS A C 1
ATOM 1763 O O . HIS A 1 231 ? -10.785 -3.266 -4.044 1.00 71.56 231 HIS A O 1
ATOM 1769 N N . ASP A 1 232 ? -11.407 -1.673 -5.497 1.00 66.38 232 ASP A N 1
ATOM 1770 C CA . ASP A 1 232 ? -12.768 -2.209 -5.653 1.00 66.38 232 ASP A CA 1
ATOM 1771 C C . ASP A 1 232 ? -12.792 -3.606 -6.313 1.00 66.38 232 ASP A C 1
ATOM 1773 O O . ASP A 1 232 ? -12.656 -3.774 -7.529 1.00 66.38 232 ASP A O 1
ATOM 1777 N N . VAL A 1 233 ? -13.022 -4.623 -5.479 1.00 56.16 233 VAL A N 1
ATOM 1778 C CA . VAL A 1 233 ? -13.142 -6.041 -5.857 1.00 56.16 233 VAL A CA 1
ATOM 1779 C C . VAL A 1 233 ? -14.453 -6.396 -6.574 1.00 56.16 233 VAL A C 1
ATOM 1781 O O . VAL A 1 233 ? -14.600 -7.524 -7.046 1.00 56.16 233 VAL A O 1
ATOM 1784 N N . LYS A 1 234 ? -15.412 -5.466 -6.666 1.00 52.50 234 LYS A N 1
ATOM 1785 C CA . LYS A 1 234 ? -16.708 -5.630 -7.344 1.00 52.50 234 LYS A CA 1
ATOM 1786 C C . LYS A 1 234 ? -17.028 -4.462 -8.287 1.00 52.50 234 LYS A C 1
ATOM 1788 O O . LYS A 1 234 ? -18.208 -4.177 -8.495 1.00 52.50 234 LYS A O 1
ATOM 1793 N N . ARG A 1 235 ? -15.998 -3.850 -8.893 1.00 52.12 235 ARG A N 1
ATOM 1794 C CA . ARG A 1 235 ? -16.114 -2.704 -9.814 1.00 52.12 235 ARG A CA 1
ATOM 1795 C C . ARG A 1 235 ? -17.338 -2.807 -10.721 1.00 52.12 235 ARG A C 1
ATOM 1797 O O . ARG A 1 235 ? -17.376 -3.616 -11.652 1.00 52.12 235 ARG A O 1
ATOM 1804 N N . VAL A 1 236 ? -18.335 -1.977 -10.422 1.00 37.53 236 VAL A N 1
ATOM 1805 C CA . VAL A 1 236 ? -19.690 -2.126 -10.958 1.00 37.53 236 VAL A CA 1
ATOM 1806 C C . VAL A 1 236 ? -19.679 -1.914 -12.470 1.00 37.53 236 VAL A C 1
ATOM 1808 O O . VAL A 1 236 ? -19.128 -0.930 -12.973 1.00 37.53 236 VAL A O 1
ATOM 1811 N N . ALA A 1 237 ? -20.290 -2.844 -13.208 1.00 34.34 237 ALA A N 1
ATOM 1812 C CA . ALA A 1 237 ? -20.353 -2.828 -14.667 1.00 34.34 237 ALA A CA 1
ATOM 1813 C C . ALA A 1 237 ? -21.213 -1.652 -15.172 1.00 34.34 237 ALA A C 1
ATOM 1815 O O . ALA A 1 237 ? -22.410 -1.785 -15.410 1.00 34.34 237 ALA A O 1
ATOM 1816 N N . GLY A 1 238 ? -20.586 -0.484 -15.296 1.00 40.78 238 GLY A N 1
ATOM 1817 C CA . GLY A 1 238 ? -21.232 0.783 -15.638 1.00 40.78 238 GLY A CA 1
ATOM 1818 C C . GLY A 1 238 ? -20.446 2.004 -15.157 1.00 40.78 238 GLY A C 1
ATOM 1819 O O . GLY A 1 238 ? -20.513 3.056 -15.792 1.00 40.78 238 GLY A O 1
ATOM 1820 N N . GLU A 1 239 ? -19.632 1.873 -14.102 1.00 37.94 239 GLU A N 1
ATOM 1821 C CA . GLU A 1 239 ? -18.764 2.973 -13.683 1.00 37.94 239 GLU A CA 1
ATOM 1822 C C . GLU A 1 239 ? -17.646 3.210 -14.703 1.00 37.94 239 GLU A C 1
ATOM 1824 O O . GLU A 1 239 ? -16.748 2.378 -14.921 1.00 37.94 239 GLU A O 1
ATOM 1829 N N . LYS A 1 240 ? -17.696 4.397 -15.321 1.00 39.28 240 LYS A N 1
ATOM 1830 C CA . LYS A 1 240 ? -16.592 4.942 -16.110 1.00 39.28 240 LYS A CA 1
ATOM 1831 C C . LYS A 1 240 ? -15.329 4.871 -15.257 1.00 39.28 240 LYS A C 1
ATOM 1833 O O . LYS A 1 240 ? -15.337 5.322 -14.114 1.00 39.28 240 LYS A O 1
ATOM 1838 N N . LYS A 1 241 ? -14.228 4.367 -15.827 1.00 47.75 241 LYS A N 1
ATOM 1839 C CA . LYS A 1 241 ? -12.904 4.689 -15.284 1.00 47.75 241 LYS A CA 1
ATOM 1840 C C . LYS A 1 241 ? -12.855 6.215 -15.146 1.00 47.75 241 LYS A C 1
ATOM 1842 O O . LYS A 1 241 ? -13.031 6.903 -16.153 1.00 47.75 241 LYS A O 1
ATOM 1847 N N . GLY A 1 242 ? -12.610 6.726 -13.938 1.00 45.56 242 GLY A N 1
ATOM 1848 C CA . GLY A 1 242 ? -12.019 8.058 -13.817 1.00 45.56 242 GLY A CA 1
ATOM 1849 C C . GLY A 1 242 ? -10.767 8.078 -14.691 1.00 45.56 242 GLY A C 1
ATOM 1850 O O . GLY A 1 242 ? -10.106 7.038 -14.806 1.00 45.56 242 GLY A O 1
ATOM 1851 N N . GLU A 1 243 ? -10.492 9.189 -15.381 1.00 45.81 243 GLU A N 1
ATOM 1852 C CA . GLU A 1 243 ? -9.347 9.222 -16.294 1.00 45.81 243 GLU A CA 1
ATOM 1853 C C . GLU A 1 243 ? -8.097 8.749 -15.543 1.00 45.81 243 GLU A C 1
ATOM 1855 O O . GLU A 1 243 ? -7.856 9.234 -14.433 1.00 45.81 243 GLU A O 1
ATOM 1860 N N . PRO A 1 244 ? -7.346 7.760 -16.074 1.00 53.75 244 PRO A N 1
ATOM 1861 C CA . PRO A 1 244 ? -6.208 7.214 -15.357 1.00 53.75 244 PRO A CA 1
ATOM 1862 C C . PRO A 1 244 ? -5.296 8.356 -14.938 1.00 53.75 244 PRO A C 1
ATOM 1864 O O . PRO A 1 244 ? -4.942 9.186 -15.772 1.00 53.75 244 PRO A O 1
ATOM 1867 N N . VAL A 1 245 ? -4.885 8.392 -13.671 1.00 51.56 245 VAL A N 1
ATOM 1868 C CA . VAL A 1 245 ? -3.964 9.435 -13.191 1.00 51.56 245 VAL A CA 1
ATOM 1869 C C . VAL A 1 245 ? -2.665 9.424 -14.010 1.00 51.56 245 VAL A C 1
ATOM 1871 O O . VAL A 1 245 ? -2.089 10.467 -14.299 1.00 51.56 245 VAL A O 1
ATOM 1874 N N . ALA A 1 246 ? -2.288 8.246 -14.518 1.00 49.81 246 ALA A N 1
ATOM 1875 C CA . ALA A 1 246 ? -1.244 8.078 -15.518 1.00 49.81 246 ALA A CA 1
ATOM 1876 C C . ALA A 1 246 ? -1.435 8.951 -16.779 1.00 49.81 246 ALA A C 1
ATOM 1878 O O . ALA A 1 246 ? -0.441 9.446 -17.279 1.00 49.81 246 ALA A O 1
ATOM 1879 N N . LYS A 1 247 ? -2.655 9.216 -17.267 1.00 50.81 247 LYS A N 1
ATOM 1880 C CA . LYS A 1 247 ? -2.891 10.134 -18.395 1.00 50.81 247 LYS A CA 1
ATOM 1881 C C . LYS A 1 247 ? -2.580 11.585 -18.006 1.00 50.81 247 LYS A C 1
ATOM 1883 O O . LYS A 1 247 ? -1.732 12.197 -18.640 1.00 50.81 247 LYS A O 1
ATOM 1888 N N . ALA A 1 248 ? -3.189 12.094 -16.932 1.00 52.50 248 ALA A N 1
ATOM 1889 C CA . ALA A 1 248 ? -2.968 13.467 -16.455 1.00 52.50 248 ALA A CA 1
ATOM 1890 C C . ALA A 1 248 ? -1.500 13.747 -16.053 1.00 52.50 248 ALA A C 1
ATOM 1892 O O . ALA A 1 248 ? -1.027 14.879 -16.143 1.00 52.50 248 ALA A O 1
ATOM 1893 N N . ASN A 1 249 ? -0.762 12.705 -15.653 1.00 56.47 249 ASN A N 1
ATOM 1894 C CA . ASN A 1 249 ? 0.663 12.775 -15.322 1.00 56.47 249 ASN A CA 1
ATOM 1895 C C . ASN A 1 249 ? 1.610 12.377 -16.478 1.00 56.47 249 ASN A C 1
ATOM 1897 O O . ASN A 1 249 ? 2.819 12.357 -16.255 1.00 56.47 249 ASN A O 1
ATOM 1901 N N . HIS A 1 250 ? 1.097 12.058 -17.677 1.00 64.38 250 HIS A N 1
ATOM 1902 C CA . HIS A 1 250 ? 1.900 11.768 -18.882 1.00 64.38 250 HIS A CA 1
ATOM 1903 C C . HIS A 1 250 ? 1.403 12.514 -20.143 1.00 64.38 250 HIS A C 1
ATOM 1905 O O . HIS A 1 250 ? 1.692 12.104 -21.270 1.00 64.38 250 HIS A O 1
ATOM 1911 N N . ASP A 1 251 ? 0.719 13.653 -19.980 1.00 61.81 251 ASP A N 1
ATOM 1912 C CA . ASP A 1 251 ? 0.585 14.656 -21.046 1.00 61.81 251 ASP A CA 1
ATOM 1913 C C . ASP A 1 251 ? 1.974 15.144 -21.519 1.00 61.81 251 ASP A C 1
ATOM 1915 O O . ASP A 1 251 ? 2.965 15.031 -20.792 1.00 61.81 251 ASP A O 1
ATOM 1919 N N . ALA A 1 252 ? 2.062 15.692 -22.736 1.00 56.78 252 ALA A N 1
ATOM 1920 C CA . ALA A 1 252 ? 3.290 15.746 -23.549 1.00 56.78 252 ALA A CA 1
ATOM 1921 C C . ALA A 1 252 ? 4.572 16.311 -22.887 1.00 56.78 252 ALA A C 1
ATOM 1923 O O . ALA A 1 252 ? 5.666 15.885 -23.257 1.00 56.78 252 ALA A O 1
ATOM 1924 N N . ASP A 1 253 ? 4.460 17.223 -21.915 1.00 59.38 253 ASP A N 1
ATOM 1925 C CA . ASP A 1 253 ? 5.599 17.824 -21.196 1.00 59.38 253 ASP A CA 1
ATOM 1926 C C . ASP A 1 253 ? 5.795 17.283 -19.763 1.00 59.38 253 ASP A C 1
ATOM 1928 O O . ASP A 1 253 ? 6.798 17.562 -19.106 1.00 59.38 253 ASP A O 1
ATOM 1932 N N . SER A 1 254 ? 4.855 16.493 -19.243 1.00 66.81 254 SER A N 1
ATOM 1933 C CA . SER A 1 254 ? 4.866 16.043 -17.841 1.00 66.81 254 SER A CA 1
ATOM 1934 C C . SER A 1 254 ? 5.879 14.928 -17.553 1.00 66.81 254 SER A C 1
ATOM 1936 O O . SER A 1 254 ? 6.413 14.876 -16.445 1.00 66.81 254 SER A O 1
ATOM 1938 N N . CYS A 1 255 ? 6.255 14.133 -18.562 1.00 72.75 255 CYS A N 1
ATOM 1939 C CA . CYS A 1 255 ? 7.294 13.099 -18.461 1.00 72.75 255 CYS A CA 1
ATOM 1940 C C . CYS A 1 255 ? 8.631 13.652 -17.923 1.00 72.75 255 CYS A C 1
ATOM 1942 O O . CYS A 1 255 ? 9.325 12.986 -17.152 1.00 72.75 255 CYS A O 1
ATOM 1944 N N . PHE A 1 256 ? 8.982 14.896 -18.275 1.00 73.44 256 PHE A N 1
ATOM 1945 C CA . PHE A 1 256 ? 10.221 15.541 -17.829 1.00 73.44 256 PHE A CA 1
ATOM 1946 C C . PHE A 1 256 ? 10.268 15.796 -16.315 1.00 73.44 256 PHE A C 1
ATOM 1948 O O . PHE A 1 256 ? 11.362 15.883 -15.767 1.00 73.44 256 PHE A O 1
ATOM 1955 N N . LYS A 1 257 ? 9.123 15.844 -15.613 1.00 74.94 257 LYS A N 1
ATOM 1956 C CA . LYS A 1 257 ? 9.076 16.020 -14.147 1.00 74.94 257 LYS A CA 1
ATOM 1957 C C . LYS A 1 257 ? 9.768 14.875 -13.399 1.00 74.94 257 LYS A C 1
ATOM 1959 O O . LYS A 1 257 ? 10.390 15.115 -12.371 1.00 74.94 257 LYS A O 1
ATOM 1964 N N . CYS A 1 258 ? 9.691 13.653 -13.933 1.00 75.56 258 CYS A N 1
ATOM 1965 C CA . CYS A 1 258 ? 10.327 12.459 -13.363 1.00 75.56 258 CYS A CA 1
ATOM 1966 C C . CYS A 1 258 ? 11.568 12.004 -14.152 1.00 75.56 258 CYS A C 1
ATOM 1968 O O . CYS A 1 258 ? 12.428 11.315 -13.607 1.00 75.56 258 CYS A O 1
ATOM 1970 N N . HIS A 1 259 ? 11.680 12.384 -15.430 1.00 78.88 259 HIS A N 1
ATOM 1971 C CA . HIS A 1 259 ? 12.706 11.882 -16.353 1.00 78.88 259 HIS A CA 1
ATOM 1972 C C . HIS A 1 259 ? 13.601 12.976 -16.965 1.00 78.88 259 HIS A C 1
ATOM 1974 O O . HIS A 1 259 ? 14.148 12.784 -18.049 1.00 78.88 259 HIS A O 1
ATOM 1980 N N . ALA A 1 260 ? 13.804 14.101 -16.268 1.00 77.12 260 ALA A N 1
ATOM 1981 C CA . ALA A 1 260 ? 14.622 15.240 -16.717 1.00 77.12 260 ALA A CA 1
ATOM 1982 C C . ALA A 1 260 ? 16.038 14.885 -17.227 1.00 77.12 260 ALA A C 1
ATOM 1984 O O . ALA A 1 260 ? 16.595 15.608 -18.048 1.00 77.12 260 ALA A O 1
ATOM 1985 N N . THR A 1 261 ? 16.627 13.784 -16.748 1.00 80.25 261 THR A N 1
ATOM 1986 C CA . THR A 1 261 ? 17.980 13.311 -17.102 1.00 80.25 261 THR A CA 1
ATOM 1987 C C . THR A 1 261 ? 17.990 12.016 -17.927 1.00 80.25 261 THR A C 1
ATOM 1989 O O . THR A 1 261 ? 19.052 11.437 -18.167 1.00 80.25 261 THR A O 1
ATOM 1992 N N . ALA A 1 262 ? 16.827 11.521 -18.364 1.00 79.31 262 ALA A N 1
ATOM 1993 C CA . ALA A 1 262 ? 16.740 10.292 -19.144 1.00 79.31 262 ALA A CA 1
ATOM 1994 C C . ALA A 1 262 ? 17.129 10.524 -20.614 1.00 79.31 262 ALA A C 1
ATOM 1996 O O . ALA A 1 262 ? 16.675 11.467 -21.258 1.00 79.31 262 ALA A O 1
ATOM 1997 N N . ALA A 1 263 ? 17.931 9.617 -21.176 1.00 82.88 263 ALA A N 1
ATOM 1998 C CA . ALA A 1 263 ? 18.209 9.613 -22.610 1.00 82.88 263 ALA A CA 1
ATOM 1999 C C . ALA A 1 263 ? 16.934 9.233 -23.387 1.00 82.88 263 ALA A C 1
ATOM 2001 O O . ALA A 1 263 ? 16.319 8.201 -23.106 1.00 82.88 263 ALA A O 1
ATOM 2002 N N . CYS A 1 264 ? 16.530 10.086 -24.334 1.00 82.31 264 CYS A N 1
ATOM 2003 C CA . CYS A 1 264 ? 15.217 10.029 -24.988 1.00 82.31 264 CYS A CA 1
ATOM 2004 C C . CYS A 1 264 ? 14.943 8.675 -25.665 1.00 82.31 264 CYS A C 1
ATOM 2006 O O . CYS A 1 264 ? 13.832 8.152 -25.589 1.00 82.31 264 CYS A O 1
ATOM 2008 N N . ASP A 1 265 ? 15.973 8.085 -26.274 1.00 81.12 265 ASP A N 1
ATOM 2009 C CA . ASP A 1 265 ? 15.935 6.807 -26.990 1.00 81.12 265 ASP A CA 1
ATOM 2010 C C . ASP A 1 265 ? 15.547 5.616 -26.101 1.00 81.12 265 ASP A C 1
ATOM 2012 O O . ASP A 1 265 ? 15.080 4.598 -26.611 1.00 81.12 265 ASP A O 1
ATOM 2016 N N . LYS A 1 266 ? 15.717 5.714 -24.776 1.00 78.69 266 LYS A N 1
ATOM 2017 C CA . LYS A 1 266 ? 15.335 4.649 -23.836 1.00 78.69 266 LYS A CA 1
ATOM 2018 C C . LYS A 1 266 ? 13.820 4.477 -23.764 1.00 78.69 266 LYS A C 1
ATOM 2020 O O . LYS A 1 266 ? 13.352 3.350 -23.616 1.00 78.69 266 LYS A O 1
ATOM 2025 N N . CYS A 1 267 ? 13.077 5.575 -23.902 1.00 78.62 267 CYS A N 1
ATOM 2026 C CA . CYS A 1 267 ? 11.622 5.621 -23.759 1.00 78.62 267 CYS A CA 1
ATOM 2027 C C . CYS A 1 267 ? 10.903 5.782 -25.105 1.00 78.62 267 CYS A C 1
ATOM 2029 O O . CYS A 1 267 ? 9.888 5.127 -25.323 1.00 78.62 267 CYS A O 1
ATOM 2031 N N . HIS A 1 268 ? 11.431 6.615 -26.009 1.00 84.12 268 HIS A N 1
ATOM 2032 C CA . HIS A 1 268 ? 10.884 6.831 -27.348 1.00 84.12 268 HIS A CA 1
ATOM 2033 C C . HIS A 1 268 ? 11.362 5.741 -28.308 1.00 84.12 268 HIS A C 1
ATOM 2035 O O . HIS A 1 268 ? 12.550 5.658 -28.624 1.00 84.12 268 HIS A O 1
ATOM 2041 N N . LYS A 1 269 ? 10.428 4.920 -28.796 1.00 85.44 269 LYS A N 1
ATOM 2042 C CA . LYS A 1 269 ? 10.682 3.847 -29.767 1.00 85.44 269 LYS A CA 1
ATOM 2043 C C . LYS A 1 269 ? 9.841 4.020 -31.032 1.00 85.44 269 LYS A C 1
ATOM 2045 O O . LYS A 1 269 ? 8.795 4.663 -31.011 1.00 85.44 269 LYS A O 1
ATOM 2050 N N . ASP A 1 270 ? 10.308 3.416 -32.122 1.00 86.06 270 ASP A N 1
ATOM 2051 C CA . ASP A 1 270 ? 9.611 3.269 -33.411 1.00 86.06 270 ASP A CA 1
ATOM 2052 C C . ASP A 1 270 ? 8.255 2.561 -33.263 1.00 86.06 270 ASP A C 1
ATOM 2054 O O . ASP A 1 270 ? 7.278 2.867 -33.945 1.00 86.06 270 ASP A O 1
ATOM 2058 N N . LYS A 1 271 ? 8.197 1.614 -32.326 1.00 84.44 271 LYS A N 1
ATOM 2059 C CA . LYS A 1 271 ? 7.045 0.766 -32.042 1.00 84.44 271 LYS A CA 1
ATOM 2060 C C . LYS A 1 271 ? 6.804 0.642 -30.546 1.00 84.44 271 LYS A C 1
ATOM 2062 O O . LYS A 1 271 ? 7.612 1.041 -29.714 1.00 84.44 271 LYS A O 1
ATOM 2067 N N . GLU A 1 272 ? 5.662 0.063 -30.218 1.00 84.75 272 GLU A N 1
ATOM 2068 C CA . GLU A 1 272 ? 5.321 -0.310 -28.853 1.00 84.75 272 GLU A CA 1
ATOM 2069 C C . GLU A 1 272 ? 6.299 -1.364 -28.315 1.00 84.75 272 GLU A C 1
ATOM 2071 O O . GLU A 1 272 ? 6.688 -2.292 -29.028 1.00 84.75 272 GLU A O 1
ATOM 2076 N N . VAL A 1 273 ? 6.719 -1.210 -27.059 1.00 79.25 273 VAL A N 1
ATOM 2077 C CA . VAL A 1 273 ? 7.588 -2.184 -26.393 1.00 79.25 273 VAL A CA 1
ATOM 2078 C C . VAL A 1 273 ? 6.709 -3.291 -25.831 1.00 79.25 273 VAL A C 1
ATOM 2080 O O . VAL A 1 273 ? 5.868 -3.027 -24.979 1.00 79.25 273 VAL A O 1
ATOM 2083 N N . GLU A 1 274 ? 6.916 -4.537 -26.252 1.00 69.31 274 GLU A N 1
ATOM 2084 C CA . GLU A 1 274 ? 6.244 -5.680 -25.629 1.00 69.31 274 GLU A CA 1
ATOM 2085 C C . GLU A 1 274 ? 7.066 -6.294 -24.493 1.00 69.31 274 GLU A C 1
ATOM 2087 O O . GLU A 1 274 ? 8.296 -6.341 -24.538 1.00 69.31 274 GLU A O 1
ATOM 2092 N N . GLY A 1 275 ? 6.367 -6.799 -23.471 1.00 60.47 275 GLY A N 1
ATOM 2093 C CA . GLY A 1 275 ? 6.986 -7.530 -22.361 1.00 60.47 275 GLY A CA 1
ATOM 2094 C C . GLY A 1 275 ? 7.692 -6.659 -21.313 1.00 60.47 275 GLY A C 1
ATOM 2095 O O . GLY A 1 275 ? 8.803 -6.980 -20.905 1.00 60.47 275 GLY A O 1
ATOM 2096 N N . GLY A 1 276 ? 7.049 -5.590 -20.829 1.00 56.31 276 GLY A N 1
ATOM 2097 C CA . GLY A 1 276 ? 7.593 -4.718 -19.772 1.00 56.31 276 GLY A CA 1
ATOM 2098 C C . GLY A 1 276 ? 7.689 -5.324 -18.365 1.00 56.31 276 GLY A C 1
ATOM 2099 O O . GLY A 1 276 ? 8.159 -4.655 -17.444 1.00 56.31 276 GLY A O 1
ATOM 2100 N N . ALA A 1 277 ? 7.275 -6.582 -18.183 1.00 58.03 277 ALA A N 1
ATOM 2101 C CA . ALA A 1 277 ? 7.653 -7.363 -17.013 1.00 58.03 277 ALA A CA 1
ATOM 2102 C C . ALA A 1 277 ? 9.136 -7.749 -17.129 1.00 58.03 277 ALA A C 1
ATOM 2104 O O . ALA A 1 277 ? 9.537 -8.416 -18.083 1.00 58.03 277 ALA A O 1
ATOM 2105 N N . PHE A 1 278 ? 9.949 -7.335 -16.155 1.00 69.31 278 PHE A N 1
ATOM 2106 C CA . PHE A 1 278 ? 11.374 -7.660 -16.102 1.00 69.31 278 PHE A CA 1
ATOM 2107 C C . PHE A 1 278 ? 11.588 -9.182 -16.075 1.00 69.31 278 PHE A C 1
ATOM 2109 O O . PHE A 1 278 ? 11.314 -9.855 -15.080 1.00 69.31 278 PHE A O 1
ATOM 2116 N N . ASP A 1 279 ? 12.072 -9.728 -17.190 1.00 74.06 279 ASP A N 1
ATOM 2117 C CA . ASP A 1 279 ? 12.305 -11.161 -17.332 1.00 74.06 279 ASP A CA 1
ATOM 2118 C C . ASP A 1 279 ? 13.620 -11.575 -16.660 1.00 74.06 279 ASP A C 1
ATOM 2120 O O . ASP A 1 279 ? 14.716 -11.437 -17.212 1.00 74.06 279 ASP A O 1
ATOM 2124 N N . HIS A 1 280 ? 13.485 -12.148 -15.466 1.00 80.75 280 HIS A N 1
ATOM 2125 C CA . HIS A 1 280 ? 14.586 -12.690 -14.678 1.00 80.75 280 HIS A CA 1
ATOM 2126 C C . HIS A 1 280 ? 15.419 -13.756 -15.415 1.00 80.75 280 HIS A C 1
ATOM 2128 O O . HIS A 1 280 ? 16.606 -13.905 -15.105 1.00 80.75 280 HIS A O 1
ATOM 2134 N N . ALA A 1 281 ? 14.875 -14.472 -16.410 1.00 80.88 281 ALA A N 1
ATOM 2135 C CA . ALA A 1 281 ? 15.654 -15.431 -17.197 1.00 80.88 281 ALA A CA 1
ATOM 2136 C C . ALA A 1 281 ? 16.835 -14.755 -17.913 1.00 80.88 281 ALA A C 1
ATOM 2138 O O . ALA A 1 281 ? 17.941 -15.302 -17.923 1.00 80.88 281 ALA A O 1
ATOM 2139 N N . LYS A 1 282 ? 16.650 -13.513 -18.386 1.00 80.25 282 LYS A N 1
ATOM 2140 C CA . LYS A 1 282 ? 17.685 -12.699 -19.054 1.00 80.25 282 LYS A CA 1
ATOM 2141 C C . LYS A 1 282 ? 18.851 -12.309 -18.135 1.00 80.25 282 LYS A C 1
ATOM 2143 O O . LYS A 1 282 ? 19.887 -11.874 -18.624 1.00 80.25 282 LYS A O 1
ATOM 2148 N N . THR A 1 283 ? 18.722 -12.494 -16.816 1.00 78.12 283 THR A N 1
ATOM 2149 C CA . THR A 1 283 ? 19.812 -12.269 -15.843 1.00 78.12 283 THR A CA 1
ATOM 2150 C C . THR A 1 283 ? 20.639 -13.521 -15.530 1.00 78.12 283 THR A C 1
ATOM 2152 O O . THR A 1 283 ? 21.592 -13.454 -14.754 1.00 78.12 283 THR A O 1
ATOM 2155 N N . GLY A 1 284 ? 20.277 -14.686 -16.082 1.00 77.38 284 GLY A N 1
ATOM 2156 C CA . GLY A 1 284 ? 20.877 -15.963 -15.684 1.00 77.38 284 GLY A CA 1
ATOM 2157 C C . GLY A 1 284 ? 20.462 -16.420 -14.276 1.00 77.38 284 GLY A C 1
ATOM 2158 O O . GLY A 1 284 ? 21.195 -17.180 -13.637 1.00 77.38 284 GLY A O 1
ATOM 2159 N N . PHE A 1 285 ? 19.308 -15.952 -13.787 1.00 80.75 285 PHE A N 1
ATOM 2160 C CA . PHE A 1 285 ? 18.618 -16.469 -12.601 1.00 80.75 285 PHE A CA 1
ATOM 2161 C C . PHE A 1 285 ? 17.086 -16.437 -12.811 1.00 80.75 285 PHE A C 1
ATOM 2163 O O . PHE A 1 285 ? 16.399 -15.578 -12.255 1.00 80.75 285 PHE A O 1
ATOM 2170 N N . PRO A 1 286 ? 16.527 -17.334 -13.651 1.00 84.38 286 PRO A N 1
ATOM 2171 C CA . PRO A 1 286 ? 15.082 -17.433 -13.864 1.00 84.38 286 PRO A CA 1
ATOM 2172 C C . PRO A 1 286 ? 14.346 -17.829 -12.576 1.00 84.38 286 PRO A C 1
ATOM 2174 O O . PRO A 1 286 ? 14.662 -18.849 -11.958 1.00 84.38 286 PRO A O 1
ATOM 2177 N N . LEU A 1 287 ? 13.313 -17.068 -12.203 1.00 84.25 287 LEU A N 1
ATOM 2178 C CA . LEU A 1 287 ? 12.462 -17.368 -11.048 1.00 84.25 287 LEU A CA 1
ATOM 2179 C C . LEU A 1 287 ? 11.516 -18.538 -11.369 1.00 84.25 287 LEU A C 1
ATOM 2181 O O . LEU A 1 287 ? 10.383 -18.351 -11.803 1.00 84.25 287 LEU A O 1
ATOM 2185 N N . LYS A 1 288 ? 11.999 -19.768 -11.171 1.00 79.75 288 LYS A N 1
ATOM 2186 C CA . LYS A 1 288 ? 11.229 -21.013 -11.362 1.00 79.75 288 LYS A CA 1
ATOM 2187 C C . LYS A 1 288 ? 10.161 -21.192 -10.266 1.00 79.75 288 LYS A C 1
ATOM 2189 O O . LYS A 1 288 ? 10.214 -20.519 -9.239 1.00 79.75 288 LYS A O 1
ATOM 2194 N N . LYS A 1 289 ? 9.209 -22.117 -10.476 1.00 79.56 289 LYS A N 1
ATOM 2195 C CA . LYS A 1 289 ? 7.988 -22.426 -9.676 1.00 79.56 289 LYS A CA 1
ATOM 2196 C C . LYS A 1 289 ? 7.934 -21.902 -8.225 1.00 79.56 289 LYS A C 1
ATOM 2198 O O . LYS A 1 289 ? 6.976 -21.217 -7.878 1.00 79.56 289 LYS A O 1
ATOM 2203 N N . TYR A 1 290 ? 8.919 -22.235 -7.388 1.00 79.19 290 TYR A N 1
ATOM 2204 C CA . TYR A 1 290 ? 8.941 -21.891 -5.956 1.00 79.19 290 TYR A CA 1
ATOM 2205 C C . TYR A 1 290 ? 9.358 -20.436 -5.659 1.00 79.19 290 TYR A C 1
ATOM 2207 O O . TYR A 1 290 ? 8.899 -19.862 -4.678 1.00 79.19 290 TYR A O 1
ATOM 2215 N N . HIS A 1 291 ? 10.154 -19.815 -6.533 1.00 83.88 291 HIS A N 1
ATOM 2216 C CA . HIS A 1 291 ? 10.575 -18.410 -6.438 1.00 83.88 291 HIS A CA 1
ATOM 2217 C C . HIS A 1 291 ? 9.697 -17.464 -7.281 1.00 83.88 291 HIS A C 1
ATOM 2219 O O . HIS A 1 291 ? 9.636 -16.271 -7.003 1.00 83.88 291 HIS A O 1
ATOM 2225 N N . ALA A 1 292 ? 8.960 -17.992 -8.267 1.00 80.50 292 ALA A N 1
ATOM 2226 C CA . ALA A 1 292 ? 8.105 -17.252 -9.210 1.00 80.50 292 ALA A CA 1
ATOM 2227 C C . ALA A 1 292 ? 6.975 -16.402 -8.583 1.00 80.50 292 ALA A C 1
ATOM 2229 O O . ALA A 1 292 ? 6.289 -15.671 -9.295 1.00 80.50 292 ALA A O 1
ATOM 2230 N N . LYS A 1 293 ? 6.729 -16.532 -7.272 1.00 74.31 293 LYS A N 1
ATOM 2231 C CA . LYS A 1 293 ? 5.686 -15.807 -6.523 1.00 74.31 293 LYS A CA 1
ATOM 2232 C C . LYS A 1 293 ? 6.240 -14.848 -5.459 1.00 74.31 293 LYS A C 1
ATOM 2234 O O . LYS A 1 293 ? 5.453 -14.284 -4.703 1.00 74.31 293 LYS A O 1
ATOM 2239 N N . LEU A 1 294 ? 7.562 -14.695 -5.365 1.00 77.44 294 LEU A N 1
ATOM 2240 C CA . LEU A 1 294 ? 8.194 -13.746 -4.445 1.00 77.44 294 LEU A CA 1
ATOM 2241 C C . LEU A 1 294 ? 8.000 -12.301 -4.925 1.00 77.44 294 LEU A C 1
ATOM 2243 O O . LEU A 1 294 ? 7.877 -12.053 -6.124 1.00 77.44 294 LEU A O 1
ATOM 2247 N N . SER A 1 295 ? 7.997 -11.345 -3.991 1.00 74.38 295 SER A N 1
ATOM 2248 C CA . SER A 1 295 ? 8.103 -9.925 -4.346 1.00 74.38 295 SER A CA 1
ATOM 2249 C C . SER A 1 295 ? 9.540 -9.585 -4.742 1.00 74.38 295 SER A C 1
ATOM 2251 O O . SER A 1 295 ? 10.485 -10.245 -4.306 1.00 74.38 295 SER A O 1
ATOM 2253 N N . CYS A 1 296 ? 9.722 -8.520 -5.516 1.00 76.56 296 CYS A N 1
ATOM 2254 C CA . CYS A 1 296 ? 11.041 -8.042 -5.927 1.00 76.56 296 CYS A CA 1
ATOM 2255 C C . CYS A 1 296 ? 11.955 -7.769 -4.710 1.00 76.56 296 CYS A C 1
ATOM 2257 O O . CYS A 1 296 ? 13.103 -8.216 -4.661 1.00 76.56 296 CYS A O 1
ATOM 2259 N N . ASP A 1 297 ? 11.398 -7.152 -3.668 1.00 74.00 297 ASP A N 1
ATOM 2260 C CA . ASP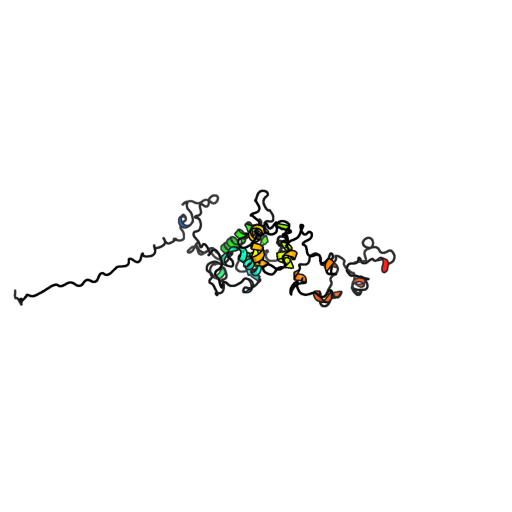 A 1 297 ? 12.032 -6.808 -2.381 1.00 74.00 297 ASP A CA 1
ATOM 2261 C C . ASP A 1 297 ? 12.337 -8.026 -1.499 1.00 74.00 297 ASP A C 1
ATOM 2263 O O . ASP A 1 297 ? 13.114 -7.924 -0.549 1.00 74.00 297 ASP A O 1
ATOM 2267 N N . SER A 1 298 ? 11.786 -9.206 -1.808 1.00 78.75 298 SER A N 1
ATOM 2268 C CA . SER A 1 298 ? 12.184 -10.450 -1.130 1.00 78.75 298 SER A CA 1
ATOM 2269 C C . SER A 1 298 ? 13.685 -10.714 -1.318 1.00 78.75 298 SER A C 1
ATOM 2271 O O . SER A 1 298 ? 14.339 -11.234 -0.410 1.00 78.75 298 SER A O 1
ATOM 2273 N N . CYS A 1 299 ? 14.234 -10.268 -2.455 1.00 79.81 299 CYS A N 1
ATOM 2274 C CA . CYS A 1 299 ? 15.657 -10.288 -2.777 1.00 79.81 299 CYS A CA 1
ATOM 2275 C C . CYS A 1 299 ? 16.276 -8.871 -2.768 1.00 79.81 299 CYS A C 1
ATOM 2277 O O . CYS A 1 299 ? 17.284 -8.653 -2.098 1.00 79.81 299 CYS A O 1
ATOM 2279 N N . HIS A 1 300 ? 15.673 -7.888 -3.450 1.00 80.44 300 HIS A N 1
ATOM 2280 C CA . HIS A 1 300 ? 16.245 -6.554 -3.723 1.00 80.44 300 HIS A CA 1
ATOM 2281 C C . HIS A 1 300 ? 16.146 -5.532 -2.570 1.00 80.44 300 HIS A C 1
ATOM 2283 O O . HIS A 1 300 ? 15.966 -4.336 -2.783 1.00 80.44 300 HIS A O 1
ATOM 2289 N N . LYS A 1 301 ? 16.352 -5.982 -1.327 1.00 73.62 301 LYS A N 1
ATOM 2290 C CA . LYS A 1 301 ? 16.244 -5.175 -0.089 1.00 73.62 301 LYS A CA 1
ATOM 2291 C C . LYS A 1 301 ? 17.167 -3.947 -0.010 1.00 73.62 301 LYS A C 1
ATOM 2293 O O . LYS A 1 301 ? 16.990 -3.124 0.879 1.00 73.62 301 LYS A O 1
ATOM 2298 N N . GLY A 1 302 ? 18.170 -3.852 -0.886 1.00 68.00 302 GLY A N 1
ATOM 2299 C CA . GLY A 1 302 ? 19.149 -2.758 -0.949 1.00 68.00 302 GLY A CA 1
ATOM 2300 C C . GLY A 1 302 ? 19.213 -2.042 -2.303 1.00 68.00 302 GLY A C 1
ATOM 2301 O O . GLY A 1 302 ? 20.223 -1.388 -2.578 1.00 68.00 302 GLY A O 1
ATOM 2302 N N . GLY A 1 303 ? 18.182 -2.204 -3.144 1.00 67.94 303 GLY A N 1
ATOM 2303 C CA . GLY A 1 303 ? 18.074 -1.610 -4.480 1.00 67.94 303 GLY A CA 1
ATOM 2304 C C . GLY A 1 303 ? 18.187 -2.605 -5.645 1.00 67.94 303 GLY A C 1
ATOM 2305 O O . GLY A 1 303 ? 18.597 -3.761 -5.493 1.00 67.94 303 GLY A O 1
ATOM 2306 N N . PHE A 1 304 ? 17.812 -2.130 -6.836 1.00 73.25 304 PHE A N 1
ATOM 2307 C CA . PHE A 1 304 ? 17.904 -2.854 -8.116 1.00 73.25 304 PHE A CA 1
ATOM 2308 C C . PHE A 1 304 ? 19.209 -2.573 -8.881 1.00 73.25 304 PHE A C 1
ATOM 2310 O O . PHE A 1 304 ? 19.515 -3.242 -9.865 1.00 73.25 304 PHE A O 1
ATOM 2317 N N . ASP A 1 305 ? 20.003 -1.618 -8.397 1.00 68.62 305 ASP A N 1
ATOM 2318 C CA . ASP A 1 305 ? 21.338 -1.260 -8.883 1.00 68.62 305 ASP A CA 1
ATOM 2319 C C . ASP A 1 305 ? 22.398 -2.338 -8.579 1.00 68.62 305 ASP A C 1
ATOM 2321 O O . ASP A 1 305 ? 23.372 -2.500 -9.318 1.00 68.62 305 ASP A O 1
ATOM 2325 N N . LYS A 1 306 ? 22.209 -3.096 -7.492 1.00 72.56 306 LYS A N 1
ATOM 2326 C CA . LYS A 1 306 ? 23.183 -4.068 -6.977 1.00 72.56 306 LYS A CA 1
ATOM 2327 C C . LYS A 1 306 ? 22.871 -5.490 -7.442 1.00 72.56 306 LYS A C 1
ATOM 2329 O O . LYS A 1 306 ? 21.770 -6.005 -7.255 1.00 72.56 306 LYS A O 1
ATOM 2334 N N . LYS A 1 307 ? 23.884 -6.174 -7.986 1.00 79.81 307 LYS A N 1
ATOM 2335 C CA . LYS A 1 307 ? 23.808 -7.608 -8.310 1.00 79.81 307 LYS A CA 1
ATOM 2336 C C . LYS A 1 307 ? 23.736 -8.441 -7.029 1.00 79.81 307 LYS A C 1
ATOM 2338 O O . LYS A 1 307 ? 24.633 -8.378 -6.193 1.00 79.81 307 LYS A O 1
ATOM 2343 N N . ILE A 1 308 ? 22.703 -9.271 -6.919 1.00 83.56 308 ILE A N 1
ATOM 2344 C CA . ILE A 1 308 ? 22.533 -10.222 -5.816 1.00 83.56 308 ILE A CA 1
ATOM 2345 C C . ILE A 1 308 ? 23.326 -11.503 -6.112 1.00 83.56 308 ILE A C 1
ATOM 2347 O O . ILE A 1 308 ? 23.382 -11.978 -7.248 1.00 83.56 308 ILE A O 1
ATOM 2351 N N . SER A 1 309 ? 23.942 -12.080 -5.080 1.00 83.88 309 SER A N 1
ATOM 2352 C CA . SER A 1 309 ? 24.597 -13.388 -5.170 1.00 83.88 309 SER A CA 1
ATOM 2353 C C . SER A 1 309 ? 23.572 -14.493 -5.447 1.00 83.88 309 SER A C 1
ATOM 2355 O O . SER A 1 309 ? 22.630 -14.681 -4.684 1.00 83.88 309 SER A O 1
ATOM 2357 N N . ARG A 1 310 ? 23.805 -15.281 -6.504 1.00 80.50 310 ARG A N 1
ATOM 2358 C CA . ARG A 1 310 ? 22.971 -16.440 -6.884 1.00 80.50 310 ARG A CA 1
ATOM 2359 C C . ARG A 1 310 ? 23.171 -17.677 -5.986 1.00 80.50 310 ARG A C 1
ATOM 2361 O O . ARG A 1 310 ? 22.587 -18.719 -6.262 1.00 80.50 310 ARG A O 1
ATOM 2368 N N . LYS A 1 311 ? 24.018 -17.605 -4.949 1.00 80.50 311 LYS A N 1
ATOM 2369 C CA . LYS A 1 311 ? 24.217 -18.707 -3.989 1.00 80.50 311 LYS A CA 1
ATOM 2370 C C . LYS A 1 311 ? 23.003 -18.802 -3.061 1.00 80.50 311 LYS A C 1
ATOM 2372 O O . LYS A 1 311 ? 22.637 -17.802 -2.453 1.00 80.50 311 LYS A O 1
ATOM 2377 N N . CYS A 1 312 ? 22.443 -19.998 -2.874 1.00 79.25 312 CYS A N 1
ATOM 2378 C CA . CYS A 1 312 ? 21.260 -20.227 -2.029 1.00 79.25 312 CYS A CA 1
ATOM 2379 C C . CYS A 1 312 ? 21.427 -19.642 -0.612 1.00 79.25 312 CYS A C 1
ATOM 2381 O O . CYS A 1 312 ? 20.537 -18.969 -0.094 1.00 79.25 312 CYS A O 1
ATOM 2383 N N . SER A 1 313 ? 22.614 -19.807 -0.021 1.00 81.00 313 SER A N 1
ATOM 2384 C CA . SER A 1 313 ? 22.971 -19.278 1.301 1.00 81.00 313 SER A CA 1
ATOM 2385 C C . SER A 1 313 ? 22.965 -17.747 1.406 1.00 81.00 313 SER A C 1
ATOM 2387 O O . SER A 1 313 ? 22.829 -17.216 2.503 1.00 81.00 313 SER A O 1
ATOM 2389 N N . SER A 1 314 ? 23.035 -17.010 0.292 1.00 80.56 314 SER A N 1
ATOM 2390 C CA . SER A 1 314 ? 22.913 -15.545 0.287 1.00 80.56 314 SER A CA 1
ATOM 2391 C C . SER A 1 314 ? 21.481 -15.045 0.527 1.00 80.56 314 SER A C 1
ATOM 2393 O O . SER A 1 314 ? 21.300 -13.860 0.797 1.00 80.56 314 SER A O 1
ATOM 2395 N N . CYS A 1 315 ? 20.477 -15.928 0.475 1.00 81.56 315 CYS A N 1
ATOM 2396 C CA . CYS A 1 315 ? 19.094 -15.621 0.864 1.00 81.56 315 CYS A CA 1
ATOM 2397 C C . CYS A 1 315 ? 18.570 -16.532 1.987 1.00 81.56 315 CYS A C 1
ATOM 2399 O O . CYS A 1 315 ? 17.804 -16.069 2.827 1.00 81.56 315 CYS A O 1
ATOM 2401 N N . HIS A 1 316 ? 19.003 -17.797 2.032 1.00 80.12 316 HIS A N 1
ATOM 2402 C CA . HIS A 1 316 ? 18.563 -18.794 3.018 1.00 80.12 316 HIS A CA 1
ATOM 2403 C C . HIS A 1 316 ? 19.513 -18.952 4.221 1.00 80.12 316 HIS A C 1
ATOM 2405 O O . HIS A 1 316 ? 19.177 -19.651 5.170 1.00 80.12 316 HIS A O 1
ATOM 2411 N N . GLY A 1 317 ? 20.686 -18.305 4.226 1.00 81.88 317 GLY A N 1
ATOM 2412 C CA . GLY A 1 317 ? 21.663 -18.424 5.313 1.00 81.88 317 GLY A CA 1
ATOM 2413 C C . GLY A 1 317 ? 22.292 -19.819 5.374 1.00 81.88 317 GLY A C 1
ATOM 2414 O O . GLY A 1 317 ? 22.859 -20.289 4.385 1.00 81.88 317 GLY A O 1
ATOM 2415 N N . LYS A 1 318 ? 22.194 -20.489 6.529 1.00 78.62 318 LYS A N 1
ATOM 2416 C CA . LYS A 1 318 ? 22.445 -21.936 6.616 1.00 78.62 318 LYS A CA 1
ATOM 2417 C C . LYS A 1 318 ? 21.237 -22.662 6.022 1.00 78.62 318 LYS A C 1
ATOM 2419 O O . LYS A 1 318 ? 20.142 -22.530 6.554 1.00 78.62 318 LYS A O 1
ATOM 2424 N N . TRP A 1 319 ? 21.452 -23.419 4.951 1.00 75.88 319 TRP A N 1
ATOM 2425 C CA . TRP A 1 319 ? 20.427 -24.239 4.306 1.00 75.88 319 TRP A CA 1
ATOM 2426 C C . TRP A 1 319 ? 20.822 -25.712 4.445 1.00 75.88 319 TRP A C 1
ATOM 2428 O O . TRP A 1 319 ? 21.914 -26.085 4.024 1.00 75.88 319 TRP A O 1
ATOM 2438 N N . SER A 1 320 ? 19.973 -26.511 5.091 1.00 76.44 320 SER A N 1
ATOM 2439 C CA . SER A 1 320 ? 20.174 -27.945 5.369 1.00 76.44 320 SER A CA 1
ATOM 2440 C C . SER A 1 320 ? 18.818 -28.636 5.559 1.00 76.44 320 SER A C 1
ATOM 2442 O O . SER A 1 320 ? 17.789 -27.956 5.665 1.00 76.44 320 SER A O 1
ATOM 2444 N N . ALA A 1 321 ? 18.807 -29.970 5.630 1.00 73.62 321 ALA A N 1
ATOM 2445 C CA . ALA A 1 321 ? 17.596 -30.760 5.865 1.00 73.62 321 ALA A CA 1
ATOM 2446 C C . ALA A 1 321 ? 16.801 -30.279 7.100 1.00 73.62 321 ALA A C 1
ATOM 2448 O O . ALA A 1 321 ? 15.580 -30.137 7.028 1.00 73.62 321 ALA A O 1
ATOM 2449 N N . ASP A 1 322 ? 17.491 -29.909 8.186 1.00 76.62 322 ASP A N 1
ATOM 2450 C CA . ASP A 1 322 ? 16.892 -29.489 9.467 1.00 76.62 322 ASP A CA 1
ATOM 2451 C C . ASP A 1 322 ? 15.993 -28.246 9.355 1.00 76.62 322 ASP A C 1
ATOM 2453 O O . ASP A 1 322 ? 15.032 -28.085 10.108 1.00 76.62 322 ASP A O 1
ATOM 2457 N N . ASN A 1 323 ? 16.317 -27.330 8.433 1.00 78.81 323 ASN A N 1
ATOM 2458 C CA . ASN A 1 323 ? 15.584 -26.073 8.237 1.00 78.81 323 ASN A CA 1
ATOM 2459 C C . ASN A 1 323 ? 14.708 -26.064 6.975 1.00 78.81 323 ASN A C 1
ATOM 2461 O O . ASN A 1 323 ? 13.780 -25.251 6.890 1.00 78.81 323 ASN A O 1
ATOM 2465 N N . PHE A 1 324 ? 14.940 -26.963 6.015 1.00 81.56 324 PHE A N 1
ATOM 2466 C CA . PHE A 1 324 ? 14.163 -27.029 4.781 1.00 81.56 324 PHE A CA 1
ATOM 2467 C C . PHE A 1 324 ? 13.078 -28.113 4.822 1.00 81.56 324 PHE A C 1
ATOM 2469 O O . PHE A 1 324 ? 13.246 -29.250 4.382 1.00 81.56 324 PHE A O 1
ATOM 2476 N N . ASN A 1 325 ? 11.896 -27.730 5.309 1.00 83.56 325 ASN A N 1
ATOM 2477 C CA . ASN A 1 325 ? 10.750 -28.632 5.363 1.00 83.56 325 ASN A CA 1
ATOM 2478 C C . ASN A 1 325 ? 10.161 -28.885 3.956 1.00 83.56 325 ASN A C 1
ATOM 2480 O O . ASN A 1 325 ? 9.385 -28.072 3.438 1.00 83.56 325 ASN A O 1
ATOM 2484 N N . HIS A 1 326 ? 10.505 -30.028 3.357 1.00 83.69 326 HIS A N 1
ATOM 2485 C CA . HIS A 1 326 ? 10.018 -30.467 2.043 1.00 83.69 326 HIS A CA 1
ATOM 2486 C C . HIS A 1 326 ? 8.482 -30.554 1.963 1.00 83.69 326 HIS A C 1
ATOM 2488 O O . HIS A 1 326 ? 7.888 -30.056 1.002 1.00 83.69 326 HIS A O 1
ATOM 2494 N N . ALA A 1 327 ? 7.812 -31.090 2.989 1.00 82.69 327 ALA A N 1
ATOM 2495 C CA . ALA A 1 327 ? 6.357 -31.279 2.972 1.00 82.69 327 ALA A CA 1
ATOM 2496 C C . ALA A 1 327 ? 5.605 -29.944 2.839 1.00 82.69 327 ALA A C 1
ATOM 2498 O O . ALA A 1 327 ? 4.674 -29.823 2.045 1.00 82.69 327 ALA A O 1
ATOM 2499 N N . LYS A 1 328 ? 6.062 -28.913 3.556 1.00 79.75 328 LYS A N 1
ATOM 2500 C CA . LYS A 1 328 ? 5.512 -27.552 3.519 1.00 79.75 328 LYS A CA 1
ATOM 2501 C C . LYS A 1 328 ? 5.918 -26.763 2.268 1.00 79.75 328 LYS A C 1
ATOM 2503 O O . LYS A 1 328 ? 5.167 -25.887 1.846 1.00 79.75 328 LYS A O 1
ATOM 2508 N N . SER A 1 329 ? 7.101 -27.030 1.709 1.00 77.75 329 SER A N 1
ATOM 2509 C CA . SER A 1 329 ? 7.712 -26.181 0.669 1.00 77.75 329 SER A CA 1
ATOM 2510 C C . SER A 1 329 ? 7.490 -26.696 -0.756 1.00 77.75 329 SER A C 1
ATOM 2512 O O . SER A 1 329 ? 7.293 -25.896 -1.669 1.00 77.75 329 SER A O 1
ATOM 2514 N N . VAL A 1 330 ? 7.500 -28.020 -0.951 1.00 77.94 330 VAL A N 1
ATOM 2515 C CA . VAL A 1 330 ? 7.321 -28.671 -2.264 1.00 77.94 330 VAL A CA 1
ATOM 2516 C C . VAL A 1 330 ? 6.162 -29.674 -2.308 1.00 77.94 330 VAL A C 1
ATOM 2518 O O . VAL A 1 330 ? 5.755 -30.062 -3.402 1.00 77.94 330 VAL A O 1
ATOM 2521 N N . GLY A 1 331 ? 5.590 -30.048 -1.156 1.00 77.12 331 GLY A N 1
ATOM 2522 C CA . GLY A 1 331 ? 4.450 -30.971 -1.060 1.00 77.12 331 GLY A CA 1
ATOM 2523 C C . GLY A 1 331 ? 4.822 -32.450 -0.903 1.00 77.12 331 GLY A C 1
ATOM 2524 O O . GLY A 1 331 ? 3.955 -33.304 -1.060 1.00 77.12 331 GLY A O 1
ATOM 2525 N N . VAL A 1 332 ? 6.087 -32.763 -0.602 1.00 78.44 332 VAL A N 1
ATOM 2526 C CA . VAL A 1 332 ? 6.598 -34.137 -0.448 1.00 78.44 332 VAL A CA 1
ATOM 2527 C C . VAL A 1 332 ? 7.049 -34.354 0.997 1.00 78.44 332 VAL A C 1
ATOM 2529 O O . VAL A 1 332 ? 7.919 -33.630 1.478 1.00 78.44 332 VAL A O 1
ATOM 2532 N N . LYS A 1 333 ? 6.473 -35.336 1.703 1.00 82.12 333 LYS A N 1
ATOM 2533 C CA . LYS A 1 333 ? 7.026 -35.820 2.979 1.00 82.12 333 LYS A CA 1
ATOM 2534 C C . LYS A 1 333 ? 8.178 -36.776 2.658 1.00 82.12 333 LYS A C 1
ATOM 2536 O O . LYS A 1 333 ? 7.980 -37.716 1.898 1.00 82.12 333 LYS A O 1
ATOM 2541 N N . LEU A 1 334 ? 9.348 -36.536 3.242 1.00 82.44 334 LEU A N 1
ATOM 2542 C CA . LEU A 1 334 ? 10.425 -37.524 3.301 1.00 82.44 334 LEU A CA 1
ATOM 2543 C C . LEU A 1 334 ? 10.226 -38.356 4.578 1.00 82.44 334 LEU A C 1
ATOM 2545 O O . LEU A 1 334 ? 9.957 -37.778 5.634 1.00 82.44 334 LEU A O 1
ATOM 2549 N N . GLY A 1 335 ? 10.311 -39.683 4.472 1.00 77.62 335 GLY A N 1
ATOM 2550 C CA . GLY A 1 335 ? 10.446 -40.577 5.631 1.00 77.62 335 GLY A CA 1
ATOM 2551 C C . GLY A 1 335 ? 11.888 -40.585 6.151 1.00 77.62 335 GLY A C 1
ATOM 2552 O O . GLY A 1 335 ? 12.781 -40.088 5.466 1.00 77.62 335 GLY A O 1
ATOM 2553 N N . ASP A 1 336 ? 12.125 -41.154 7.332 1.00 80.19 336 ASP A N 1
ATOM 2554 C CA . ASP A 1 336 ? 13.365 -40.962 8.108 1.00 80.19 336 ASP A CA 1
ATOM 2555 C C . ASP A 1 336 ? 14.657 -41.237 7.319 1.00 80.19 336 ASP A C 1
ATOM 2557 O O . ASP A 1 336 ? 15.568 -40.410 7.319 1.00 80.19 336 ASP A O 1
ATOM 2561 N N . VAL A 1 337 ? 14.707 -42.340 6.559 1.00 81.06 337 VAL A N 1
ATOM 2562 C CA . VAL A 1 337 ? 15.845 -42.666 5.675 1.00 81.06 337 VAL A CA 1
ATOM 2563 C C . VAL A 1 337 ? 16.057 -41.567 4.629 1.00 81.06 337 VAL A C 1
ATOM 2565 O O . VAL A 1 337 ? 17.149 -41.019 4.516 1.00 81.06 337 VAL A O 1
ATOM 2568 N N . HIS A 1 338 ? 15.000 -41.173 3.916 1.00 81.56 338 HIS A N 1
ATOM 2569 C CA . HIS A 1 338 ? 15.067 -40.131 2.888 1.00 81.56 338 HIS A CA 1
ATOM 2570 C C . HIS A 1 338 ? 15.349 -38.729 3.453 1.00 81.56 338 HIS A C 1
ATOM 2572 O O . HIS A 1 338 ? 15.869 -37.879 2.737 1.00 81.56 338 HIS A O 1
ATOM 2578 N N . GLY A 1 339 ? 15.016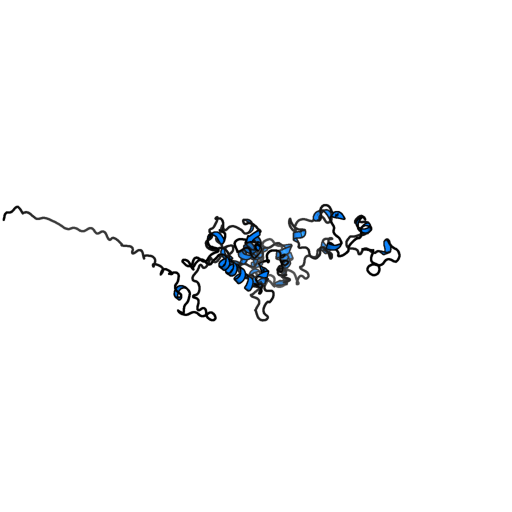 -38.478 4.723 1.00 82.88 339 GLY A N 1
ATOM 2579 C CA . GLY A 1 339 ? 15.339 -37.240 5.435 1.00 82.88 339 GLY A CA 1
ATOM 2580 C C . GLY A 1 339 ? 16.797 -37.141 5.898 1.00 82.88 339 GLY A C 1
ATOM 2581 O O . GLY A 1 339 ? 17.221 -36.049 6.268 1.00 82.88 339 GLY A O 1
ATOM 2582 N N . SER A 1 340 ? 17.544 -38.252 5.878 1.00 82.31 340 SER A N 1
ATOM 2583 C CA . SER A 1 340 ? 18.953 -38.322 6.300 1.00 82.31 340 SER A CA 1
ATOM 2584 C C . SER A 1 340 ? 19.976 -38.104 5.176 1.00 82.31 340 SER A C 1
ATOM 2586 O O . SER A 1 340 ? 21.148 -37.884 5.474 1.00 82.31 340 SER A O 1
ATOM 2588 N N . PHE A 1 341 ? 19.549 -38.137 3.908 1.00 85.12 341 PHE A N 1
ATOM 2589 C CA . PHE A 1 341 ? 20.420 -37.860 2.761 1.00 85.12 341 PHE A CA 1
ATOM 2590 C C . PHE A 1 341 ? 20.764 -36.377 2.635 1.00 85.12 341 PHE A C 1
ATOM 2592 O O . PHE A 1 341 ? 19.986 -35.495 3.013 1.00 85.12 341 PHE A O 1
ATOM 2599 N N . ASP A 1 342 ? 21.921 -36.103 2.040 1.00 85.19 342 ASP A N 1
ATOM 2600 C CA . ASP A 1 342 ? 22.356 -34.745 1.773 1.00 85.19 342 ASP A CA 1
ATOM 2601 C C . ASP A 1 342 ? 21.586 -34.165 0.576 1.00 85.19 342 ASP A C 1
ATOM 2603 O O . ASP A 1 342 ? 21.163 -34.866 -0.349 1.00 85.19 342 ASP A O 1
ATOM 2607 N N . CYS A 1 343 ? 21.412 -32.843 0.550 1.00 83.69 343 CYS A N 1
ATOM 2608 C CA . CYS A 1 343 ? 20.585 -32.175 -0.464 1.00 83.69 343 CYS A CA 1
ATOM 2609 C C . CYS A 1 343 ? 21.029 -32.466 -1.916 1.00 83.69 343 CYS A C 1
ATOM 2611 O O . CYS A 1 343 ? 20.220 -32.362 -2.841 1.00 83.69 343 CYS A O 1
ATOM 2613 N N . GLY A 1 344 ? 22.313 -32.781 -2.122 1.00 84.50 344 GLY A N 1
ATOM 2614 C CA . GLY A 1 344 ? 22.897 -33.094 -3.427 1.00 84.50 344 GLY A CA 1
ATOM 2615 C C . GLY A 1 344 ? 22.585 -34.501 -3.942 1.00 84.50 344 GLY A C 1
ATOM 2616 O O . GLY A 1 344 ? 22.519 -34.674 -5.159 1.00 84.50 344 GLY A O 1
ATOM 2617 N N . ASP A 1 345 ? 22.338 -35.461 -3.046 1.00 85.31 345 ASP A N 1
ATOM 2618 C CA . ASP A 1 345 ? 22.164 -36.883 -3.375 1.00 85.31 345 ASP A CA 1
ATOM 2619 C C . ASP A 1 345 ? 20.899 -37.104 -4.214 1.00 85.31 345 ASP A C 1
ATOM 2621 O O . ASP A 1 345 ? 20.889 -37.867 -5.176 1.00 85.31 345 ASP A O 1
ATOM 2625 N N . CYS A 1 346 ? 19.834 -36.365 -3.886 1.00 83.12 346 CYS A N 1
ATOM 2626 C CA . CYS A 1 346 ? 18.578 -36.374 -4.635 1.00 83.12 346 CYS A CA 1
ATOM 2627 C C . CYS A 1 346 ? 18.559 -35.344 -5.780 1.00 83.12 346 CYS A C 1
ATOM 2629 O O . CYS A 1 346 ? 18.046 -35.624 -6.862 1.00 83.12 346 CYS A O 1
ATOM 2631 N N . HIS A 1 347 ? 19.103 -34.136 -5.584 1.00 84.81 347 HIS A N 1
ATOM 2632 C CA . HIS A 1 347 ? 19.012 -33.045 -6.569 1.00 84.81 347 HIS A CA 1
ATOM 2633 C C . HIS A 1 347 ? 20.166 -33.029 -7.583 1.00 84.81 347 HIS A C 1
ATOM 2635 O O . HIS A 1 347 ? 20.753 -31.979 -7.880 1.00 84.81 347 HIS A O 1
ATOM 2641 N N . VAL A 1 348 ? 20.460 -34.198 -8.158 1.00 80.62 348 VAL A N 1
ATOM 2642 C CA . VAL A 1 348 ? 21.552 -34.415 -9.114 1.00 80.62 348 VAL A CA 1
ATOM 2643 C C . VAL A 1 348 ? 21.427 -33.472 -10.319 1.00 80.62 348 VAL A C 1
ATOM 2645 O O . VAL A 1 348 ? 20.558 -33.582 -11.188 1.00 80.62 348 VAL A O 1
ATOM 2648 N N . GLY A 1 349 ? 22.329 -32.493 -10.375 1.00 76.88 349 GLY A N 1
ATOM 2649 C CA . GLY A 1 349 ? 22.364 -31.485 -11.431 1.00 76.88 349 GLY A CA 1
ATOM 2650 C C . GLY A 1 349 ? 21.263 -30.416 -11.369 1.00 76.88 349 GLY A C 1
ATOM 2651 O O . GLY A 1 349 ? 21.025 -29.787 -12.402 1.00 76.88 349 GLY A O 1
ATOM 2652 N N . GLY A 1 350 ? 20.609 -30.198 -10.219 1.00 78.38 350 GLY A N 1
ATOM 2653 C CA . GLY A 1 350 ? 19.832 -28.981 -9.936 1.00 78.38 350 GLY A CA 1
ATOM 2654 C C . GLY A 1 350 ? 18.535 -29.180 -9.139 1.00 78.38 350 GLY A C 1
ATOM 2655 O O . GLY A 1 350 ? 17.717 -30.035 -9.461 1.00 78.38 350 GLY A O 1
ATOM 2656 N N . PHE A 1 351 ? 18.288 -28.295 -8.164 1.00 79.62 351 PHE A N 1
ATOM 2657 C CA . PHE A 1 351 ? 17.059 -28.246 -7.343 1.00 79.62 351 PHE A CA 1
ATOM 2658 C C . PHE A 1 351 ? 15.768 -27.937 -8.121 1.00 79.62 351 PHE A C 1
ATOM 2660 O O . PHE A 1 351 ? 14.668 -28.011 -7.576 1.00 79.62 351 PHE A O 1
ATOM 2667 N N . ASP A 1 352 ? 15.889 -27.541 -9.385 1.00 73.56 352 ASP A N 1
ATOM 2668 C CA . ASP A 1 352 ? 14.767 -27.317 -10.291 1.00 73.56 352 ASP A CA 1
ATOM 2669 C C . ASP A 1 352 ? 14.402 -28.527 -11.160 1.00 73.56 352 ASP A C 1
ATOM 2671 O O . ASP A 1 352 ? 13.358 -28.499 -11.816 1.00 73.56 352 ASP A O 1
ATOM 2675 N N . LYS A 1 353 ? 15.233 -29.576 -11.166 1.00 78.81 353 LYS A N 1
ATOM 2676 C CA . LYS A 1 353 ? 14.923 -30.835 -11.842 1.00 78.81 353 LYS A CA 1
ATOM 2677 C C . LYS A 1 353 ? 13.962 -31.669 -10.999 1.00 78.81 353 LYS A C 1
ATOM 2679 O O . LYS A 1 353 ? 13.947 -31.584 -9.770 1.00 78.81 353 LYS A O 1
ATOM 2684 N N . LYS A 1 354 ? 13.161 -32.494 -11.675 1.00 78.00 354 LYS A N 1
ATOM 2685 C CA . LYS A 1 354 ? 12.414 -33.573 -11.027 1.00 78.00 354 LYS A CA 1
ATOM 2686 C C . LYS A 1 354 ? 13.425 -34.623 -10.557 1.00 78.00 354 LYS A C 1
ATOM 2688 O O . LYS A 1 354 ? 14.335 -34.967 -11.306 1.00 78.00 354 LYS A O 1
ATOM 2693 N N . VAL A 1 355 ? 13.283 -35.067 -9.312 1.00 79.19 355 VAL A N 1
ATOM 2694 C CA . VAL A 1 355 ? 14.016 -36.224 -8.787 1.00 79.19 355 VAL A CA 1
ATOM 2695 C C . VAL A 1 355 ? 13.296 -37.464 -9.300 1.00 79.19 355 VAL A C 1
ATOM 2697 O O . VAL A 1 355 ? 12.075 -37.557 -9.153 1.00 79.19 355 VAL A O 1
ATOM 2700 N N . GLU A 1 356 ? 14.036 -38.379 -9.917 1.00 76.00 356 GLU A N 1
ATOM 2701 C CA . GLU A 1 356 ? 13.506 -39.640 -10.431 1.00 76.00 356 GLU A CA 1
ATOM 2702 C C . GLU A 1 356 ? 13.920 -40.782 -9.503 1.00 76.00 356 GLU A C 1
ATOM 2704 O O . GLU A 1 356 ? 15.082 -40.889 -9.124 1.00 76.00 356 GLU A O 1
ATOM 2709 N N . CYS A 1 357 ? 12.969 -41.629 -9.107 1.00 74.31 357 CYS A N 1
ATOM 2710 C CA . CYS A 1 357 ? 13.236 -42.742 -8.188 1.00 74.31 357 CYS A CA 1
ATOM 2711 C C . CYS A 1 357 ? 14.107 -43.831 -8.839 1.00 74.31 357 CYS A C 1
ATOM 2713 O O . CYS A 1 357 ? 14.896 -44.490 -8.167 1.00 74.31 357 CYS A O 1
ATOM 2715 N N . GLU A 1 358 ? 13.991 -43.967 -10.160 1.00 71.38 358 GLU A N 1
ATOM 2716 C CA . GLU A 1 358 ? 14.605 -45.000 -11.001 1.00 71.38 358 GLU A CA 1
ATOM 2717 C C . GLU A 1 358 ? 16.145 -44.984 -10.977 1.00 71.38 358 GLU A C 1
ATOM 2719 O O . GLU A 1 358 ? 16.765 -46.011 -11.235 1.00 71.38 358 GLU A O 1
ATOM 2724 N N . SER A 1 359 ? 16.784 -43.860 -10.619 1.00 71.19 359 SER A N 1
ATOM 2725 C CA . SER A 1 359 ? 18.247 -43.785 -10.458 1.00 71.19 359 SER A CA 1
ATOM 2726 C C . SER A 1 359 ? 18.768 -44.361 -9.135 1.00 71.19 359 SER A C 1
ATOM 2728 O O . SER A 1 359 ? 19.980 -44.476 -8.969 1.00 71.19 359 SER A O 1
ATOM 2730 N N . CYS A 1 360 ? 17.877 -44.694 -8.195 1.00 75.31 360 CYS A N 1
ATOM 2731 C CA . CYS A 1 360 ? 18.217 -45.231 -6.870 1.00 75.31 360 CYS A CA 1
ATOM 2732 C C . CYS A 1 360 ? 17.453 -46.525 -6.530 1.00 75.31 360 CYS A C 1
ATOM 2734 O O . CYS A 1 360 ? 17.879 -47.285 -5.659 1.00 75.31 360 CYS A O 1
ATOM 2736 N N . HIS A 1 361 ? 16.321 -46.776 -7.193 1.00 77.62 361 HIS A N 1
ATOM 2737 C CA . HIS A 1 361 ? 15.439 -47.913 -6.955 1.00 77.62 361 HIS A CA 1
ATOM 2738 C C . HIS A 1 361 ? 14.912 -48.483 -8.276 1.00 77.62 361 HIS A C 1
ATOM 2740 O O . HIS A 1 361 ? 14.103 -47.853 -8.959 1.00 77.62 361 HIS A O 1
ATOM 2746 N N . GLU A 1 362 ? 15.315 -49.706 -8.614 1.00 76.38 362 GLU A N 1
ATOM 2747 C CA . GLU A 1 362 ? 14.784 -50.411 -9.782 1.00 76.38 362 GLU A CA 1
ATOM 2748 C C . GLU A 1 362 ? 13.278 -50.694 -9.606 1.00 76.38 362 GLU A C 1
ATOM 2750 O O . GLU A 1 362 ? 12.838 -51.225 -8.588 1.00 76.38 362 GLU A O 1
ATOM 2755 N N . GLY A 1 363 ? 12.468 -50.307 -10.596 1.00 68.19 363 GLY A N 1
ATOM 2756 C CA . GLY A 1 363 ? 11.022 -50.571 -10.640 1.00 68.19 363 GLY A CA 1
ATOM 2757 C C . GLY A 1 363 ? 10.120 -49.693 -9.754 1.00 68.19 363 GLY A C 1
ATOM 2758 O O . GLY A 1 363 ? 8.903 -49.711 -9.948 1.00 68.19 363 GLY A O 1
ATOM 2759 N N . ILE A 1 364 ? 10.664 -48.896 -8.825 1.00 67.31 364 ILE A N 1
ATOM 2760 C CA . ILE A 1 364 ? 9.860 -48.038 -7.934 1.00 67.31 364 ILE A CA 1
ATOM 2761 C C . ILE A 1 364 ? 9.538 -46.704 -8.616 1.00 67.31 364 ILE A C 1
ATOM 2763 O O . ILE A 1 364 ? 10.432 -45.930 -8.945 1.00 67.31 364 ILE A O 1
ATOM 2767 N N . THR A 1 365 ? 8.246 -46.396 -8.775 1.00 59.97 365 THR A N 1
ATOM 2768 C CA . THR A 1 365 ? 7.769 -45.192 -9.481 1.00 59.97 365 THR A CA 1
ATOM 2769 C C . THR A 1 365 ? 6.778 -44.375 -8.645 1.00 59.97 365 THR A C 1
ATOM 2771 O O . THR A 1 365 ? 5.667 -44.815 -8.350 1.00 59.97 365 THR A O 1
ATOM 2774 N N . TYR A 1 366 ? 7.129 -43.135 -8.289 1.00 57.22 366 TYR A N 1
ATOM 2775 C CA . TYR A 1 366 ? 6.190 -42.211 -7.639 1.00 57.22 366 TYR A CA 1
ATOM 2776 C C . TYR A 1 366 ? 5.242 -41.576 -8.682 1.00 57.22 366 TYR A C 1
ATOM 2778 O O . TYR A 1 366 ? 5.728 -41.059 -9.690 1.00 57.22 366 TYR A O 1
ATOM 2786 N N . PRO A 1 367 ? 3.906 -41.534 -8.469 1.00 58.00 367 PRO A N 1
ATOM 2787 C CA . PRO A 1 367 ? 3.180 -41.798 -7.221 1.00 58.00 367 PRO A CA 1
ATOM 2788 C C . PRO A 1 367 ? 2.547 -43.199 -7.103 1.00 58.00 367 PRO A C 1
ATOM 2790 O O . PRO A 1 367 ? 1.764 -43.412 -6.174 1.00 58.00 367 PRO A O 1
ATOM 2793 N N . ALA A 1 368 ? 2.814 -44.117 -8.039 1.00 64.56 368 ALA A N 1
ATOM 2794 C CA . ALA A 1 368 ? 2.201 -45.449 -8.077 1.00 64.56 368 ALA A CA 1
ATOM 2795 C C . ALA A 1 368 ? 2.671 -46.336 -6.913 1.00 64.56 368 ALA A C 1
ATOM 2797 O O . ALA A 1 368 ? 1.859 -46.973 -6.247 1.00 64.56 368 ALA A O 1
ATOM 2798 N N . MET A 1 369 ? 3.972 -46.302 -6.628 1.00 62.09 369 MET A N 1
ATOM 2799 C CA . MET A 1 369 ? 4.590 -46.855 -5.430 1.00 62.09 369 MET A CA 1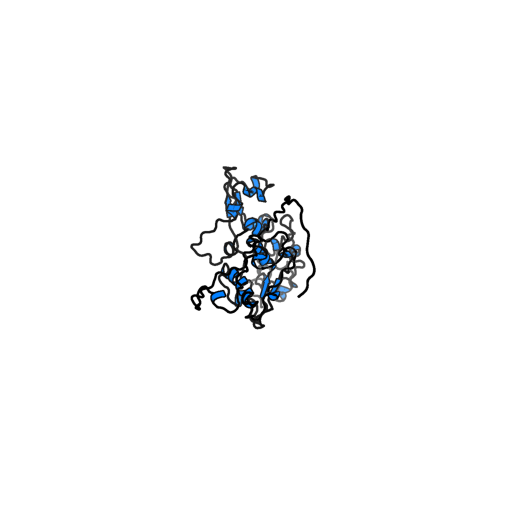
ATOM 2800 C C . MET A 1 369 ? 5.010 -45.685 -4.539 1.00 62.09 369 MET A C 1
ATOM 2802 O O . MET A 1 369 ? 5.845 -44.860 -4.914 1.00 62.09 369 MET A O 1
ATOM 2806 N N . LYS A 1 370 ? 4.388 -45.577 -3.365 1.00 56.59 370 LYS A N 1
ATOM 2807 C CA . LYS A 1 370 ? 4.784 -44.611 -2.337 1.00 56.59 370 LYS A CA 1
ATOM 2808 C C . LYS A 1 370 ? 5.768 -45.306 -1.396 1.00 56.59 370 LYS A C 1
ATOM 2810 O O . LYS A 1 370 ? 5.469 -46.430 -1.003 1.00 56.59 370 LYS A O 1
ATOM 2815 N N . PRO A 1 371 ? 6.879 -44.663 -1.001 1.00 53.00 371 PRO A N 1
ATOM 2816 C CA . PRO A 1 371 ? 7.618 -45.091 0.180 1.00 53.00 371 PRO A CA 1
ATOM 2817 C C . PRO A 1 371 ? 6.676 -45.131 1.390 1.00 53.00 371 PRO A C 1
ATOM 2819 O O . PRO A 1 371 ? 5.792 -44.271 1.499 1.00 53.00 371 PRO A O 1
ATOM 2822 N N . ASP A 1 372 ? 6.862 -46.107 2.278 1.00 48.75 372 ASP A N 1
ATOM 2823 C CA . ASP A 1 372 ? 6.095 -46.191 3.523 1.00 48.75 372 ASP A CA 1
ATOM 2824 C C . ASP A 1 372 ? 6.280 -44.916 4.368 1.00 48.75 372 ASP A C 1
ATOM 2826 O O . ASP A 1 372 ? 7.348 -44.295 4.363 1.00 48.75 372 ASP A O 1
ATOM 2830 N N . MET A 1 373 ? 5.186 -44.473 5.003 1.00 44.22 373 MET A N 1
ATOM 2831 C CA . MET A 1 373 ? 4.994 -43.073 5.420 1.00 44.22 373 MET A CA 1
ATOM 2832 C C . MET A 1 373 ? 5.611 -42.687 6.757 1.00 44.22 373 MET A C 1
ATOM 2834 O O . MET A 1 373 ? 5.150 -43.184 7.802 1.00 44.22 373 MET A O 1
#

Sequence (373 aa):
MLSKFKIPGITALVVTLGAAMIFASAEKPSASKQILPGKCETCHVNSIPTPSDSALRKCPVYHPPKASPENMLRPEDGPRMFALDKIDGKYAPVKFDHFKHADHAQMQNGCWTCHHHSSPNKPIPSCASCHKQELVREDLKVPTLKAAYHQQCLDCHKGWTGDTSCAGCHVSKGQKPAANIYQSPKSSEKYVYSVPKYSNTKVTFFHNSHVSFYGLNCNDCHAGASCAACHDVKRVAGEKKGEPVAKANHDADSCFKCHATAACDKCHKDKEVEGGAFDHAKTGFPLKKYHAKLSCDSCHKGGFDKKISRKCSSCHGKWSADNFNHAKSVGVKLGDVHGSFDCGDCHVGGFDKKVECESCHEGITYPAMKPDM

pLDDT: mean 70.27, std 15.25, range [32.28, 91.0]

Radius of gyration: 35.23 Å; chains: 1; bounding box: 65×139×92 Å